Protein AF-A0A9Q8WAH2-F1 (afdb_monomer)

Structure (mmCIF, N/CA/C/O backbone):
data_AF-A0A9Q8WAH2-F1
#
_entry.id   AF-A0A9Q8WAH2-F1
#
loop_
_atom_site.group_PDB
_atom_site.id
_atom_site.type_symbol
_atom_site.label_atom_id
_atom_site.label_alt_id
_atom_site.label_comp_id
_atom_site.label_asym_id
_atom_site.label_entity_id
_atom_site.label_seq_id
_atom_site.pdbx_PDB_ins_code
_atom_site.Cartn_x
_atom_site.Cartn_y
_atom_site.Cartn_z
_atom_site.occupancy
_atom_site.B_iso_or_equiv
_atom_site.auth_seq_id
_atom_site.auth_comp_id
_atom_site.auth_asym_id
_atom_site.auth_atom_id
_atom_site.pdbx_PDB_model_num
ATOM 1 N N . THR A 1 1 ? -45.829 42.497 18.965 1.00 39.06 1 THR A N 1
ATOM 2 C CA . THR A 1 1 ? -45.152 41.216 19.276 1.00 39.06 1 THR A CA 1
ATOM 3 C C . THR A 1 1 ? -43.649 41.449 19.260 1.00 39.06 1 THR A C 1
ATOM 5 O O . THR A 1 1 ? -43.176 42.173 18.398 1.00 39.06 1 THR A O 1
ATOM 8 N N . LYS A 1 2 ? -42.959 40.999 20.314 1.00 31.80 2 LYS A N 1
ATOM 9 C CA . LYS A 1 2 ? -41.774 41.592 20.974 1.00 31.80 2 LYS A CA 1
ATOM 10 C C . LYS A 1 2 ? -40.488 41.771 20.132 1.00 31.80 2 LYS A C 1
ATOM 12 O O . LYS A 1 2 ? -39.975 40.810 19.573 1.00 31.80 2 LYS A O 1
ATOM 17 N N . ARG A 1 3 ? -39.911 42.984 20.205 1.00 27.78 3 ARG A N 1
ATOM 18 C CA . ARG A 1 3 ? -38.463 43.290 20.164 1.00 27.78 3 ARG A CA 1
ATOM 19 C C . ARG A 1 3 ? -37.970 43.454 21.613 1.00 27.78 3 ARG A C 1
ATOM 21 O O . ARG A 1 3 ? -38.612 44.183 22.362 1.00 27.78 3 ARG A O 1
ATOM 28 N N . SER A 1 4 ? -36.843 42.843 21.979 1.00 29.56 4 SER A N 1
ATOM 29 C CA . SER A 1 4 ? -36.005 43.205 23.146 1.00 29.56 4 SER A CA 1
ATOM 30 C C . SER A 1 4 ? -34.666 42.456 23.020 1.00 29.56 4 SER A C 1
ATOM 32 O O . SER A 1 4 ? -34.635 41.240 23.171 1.00 29.56 4 SER A O 1
ATOM 34 N N . ASN A 1 5 ? -33.626 43.066 22.446 1.00 29.27 5 ASN A N 1
ATOM 35 C CA . ASN A 1 5 ? -32.542 43.770 23.151 1.00 29.27 5 ASN A CA 1
ATOM 36 C C . ASN A 1 5 ? -32.002 43.003 24.372 1.00 29.27 5 ASN A C 1
ATOM 38 O O . ASN A 1 5 ? -32.560 43.093 25.462 1.00 29.27 5 ASN A O 1
ATOM 42 N N . LEU A 1 6 ? -30.893 42.283 24.161 1.00 29.61 6 LEU A N 1
ATOM 43 C CA . LEU A 1 6 ? -29.966 41.862 25.211 1.00 29.61 6 LEU A CA 1
ATOM 44 C C . LEU A 1 6 ? -29.210 43.085 25.750 1.00 29.61 6 LEU A C 1
ATOM 46 O O . LEU A 1 6 ? -28.687 43.858 24.945 1.00 29.61 6 LEU A O 1
ATOM 50 N N . PRO A 1 7 ? -29.024 43.188 27.073 1.00 34.28 7 PRO A N 1
ATOM 51 C CA . PRO A 1 7 ? -27.880 43.868 27.644 1.00 34.28 7 PRO A CA 1
ATOM 52 C C . PRO A 1 7 ? -26.925 42.877 28.319 1.00 34.28 7 PRO A C 1
ATOM 54 O O . PRO A 1 7 ? -27.295 42.042 29.143 1.00 34.28 7 PRO A O 1
ATOM 57 N N . THR A 1 8 ? -25.665 43.026 27.941 1.00 29.73 8 THR A N 1
ATOM 58 C CA . THR A 1 8 ? -24.446 42.638 28.645 1.00 29.73 8 THR A CA 1
ATOM 59 C C . THR A 1 8 ? -24.494 43.085 30.109 1.00 29.73 8 THR A C 1
ATOM 61 O O . THR A 1 8 ? -24.699 44.268 30.351 1.00 29.73 8 THR A O 1
ATOM 64 N N . CYS A 1 9 ? -24.227 42.190 31.065 1.00 28.00 9 CYS A N 1
ATOM 65 C CA . CYS A 1 9 ? -23.795 42.557 32.420 1.00 28.00 9 CYS A CA 1
ATOM 66 C C . CYS A 1 9 ? -22.911 41.448 33.010 1.00 28.00 9 CYS A C 1
ATOM 68 O O . CYS A 1 9 ? -23.378 40.375 33.383 1.00 28.00 9 CYS A O 1
ATOM 70 N N . ILE A 1 10 ? -21.615 41.739 33.074 1.00 30.55 10 ILE A N 1
ATOM 71 C CA . ILE A 1 10 ? -20.628 41.086 33.938 1.00 30.55 10 ILE A CA 1
ATOM 72 C C . ILE A 1 10 ? -20.872 41.596 35.367 1.00 30.55 10 ILE A C 1
ATOM 74 O O . ILE A 1 10 ? -21.011 42.808 35.529 1.00 30.55 10 ILE A O 1
ATOM 78 N N . PRO A 1 11 ? -20.810 40.749 36.407 1.00 31.03 11 PRO A N 1
ATOM 79 C CA . PRO A 1 11 ? -20.452 41.211 37.736 1.00 31.03 11 PRO A CA 1
ATOM 80 C C . PRO A 1 11 ? -19.072 40.672 38.120 1.00 31.03 11 PRO A C 1
ATOM 82 O O . PRO A 1 11 ? -18.850 39.473 38.285 1.00 31.03 11 PRO A O 1
ATOM 85 N N . THR A 1 12 ? -18.128 41.596 38.252 1.00 26.92 12 THR A N 1
ATOM 86 C CA . THR A 1 12 ? -16.884 41.417 38.999 1.00 26.92 12 THR A CA 1
ATOM 87 C C . THR A 1 12 ? -17.133 41.564 40.500 1.00 26.92 12 THR A C 1
ATOM 89 O O . THR A 1 12 ? -17.942 42.391 40.910 1.00 26.92 12 THR A O 1
ATOM 92 N N . SER A 1 13 ? -16.298 40.860 41.274 1.00 26.14 13 SER A N 1
ATOM 93 C CA . SER A 1 13 ? -15.959 41.061 42.695 1.00 26.14 13 SER A CA 1
ATOM 94 C C . SER A 1 13 ? -16.606 40.096 43.696 1.00 26.14 13 SER A C 1
ATOM 96 O O . SER A 1 13 ? -17.744 40.269 44.106 1.00 26.14 13 SER A O 1
ATOM 98 N N . ASN A 1 14 ? -15.832 39.126 44.192 1.00 25.14 14 ASN A N 1
ATOM 99 C CA . ASN A 1 14 ? -15.118 39.307 45.462 1.00 25.14 14 ASN A CA 1
ATOM 100 C C . ASN A 1 14 ? -14.177 38.126 45.748 1.00 25.14 14 ASN A C 1
ATOM 102 O O . ASN A 1 14 ? -14.559 36.962 45.678 1.00 25.14 14 ASN A O 1
ATOM 106 N N . LYS A 1 15 ? -12.926 38.463 46.078 1.00 29.95 15 LYS A N 1
ATOM 107 C CA . LYS A 1 15 ? -11.980 37.585 46.767 1.00 29.95 15 LYS A CA 1
ATOM 108 C C . LYS A 1 15 ? -12.370 37.548 48.244 1.00 29.95 15 LYS A C 1
ATOM 110 O O . LYS A 1 15 ? -12.174 38.546 48.927 1.00 29.95 15 LYS A O 1
ATOM 115 N N . ALA A 1 16 ? -12.869 36.418 48.715 1.00 28.61 16 ALA A N 1
ATOM 116 C CA . ALA A 1 16 ? -12.782 35.953 50.098 1.00 28.61 16 ALA A CA 1
ATOM 117 C C . ALA A 1 16 ? -13.234 34.484 50.112 1.00 28.61 16 ALA A C 1
ATOM 119 O O . ALA A 1 16 ? -14.043 34.092 49.280 1.00 28.61 16 ALA A O 1
ATOM 120 N N . ASP A 1 17 ? -12.690 33.696 51.033 1.00 27.44 17 ASP A N 1
ATOM 121 C CA . ASP A 1 17 ? -13.041 32.294 51.322 1.00 27.44 17 ASP A CA 1
ATOM 122 C C . ASP A 1 17 ? -12.320 31.208 50.509 1.00 27.44 17 ASP A C 1
ATOM 124 O O . ASP A 1 17 ? -12.833 30.138 50.190 1.00 27.44 17 ASP A O 1
ATOM 128 N N . GLU A 1 18 ? -11.022 31.428 50.306 1.00 29.70 18 GLU A N 1
ATOM 129 C CA . GLU A 1 18 ? -10.041 30.353 50.162 1.00 29.70 18 GLU A CA 1
ATOM 130 C C . GLU A 1 18 ? -9.711 29.781 51.557 1.00 29.70 18 GLU A C 1
ATOM 132 O O . GLU A 1 18 ? -8.692 30.134 52.146 1.00 29.70 18 GLU A O 1
ATOM 137 N N . LYS A 1 19 ? -10.607 28.961 52.133 1.00 30.38 19 LYS A N 1
ATOM 138 C CA . LYS A 1 19 ? -10.329 28.038 53.262 1.00 30.38 19 LYS A CA 1
ATOM 139 C C . LYS A 1 19 ? -11.572 27.208 53.619 1.00 30.38 19 LYS A C 1
ATOM 141 O O . LYS A 1 19 ? -12.441 27.693 54.329 1.00 30.38 19 LYS A O 1
ATOM 146 N N . ASN A 1 20 ? -11.592 25.954 53.153 1.00 29.31 20 ASN A N 1
ATOM 147 C CA . ASN A 1 20 ? -12.321 24.766 53.657 1.00 29.31 20 ASN A CA 1
ATOM 148 C C . ASN A 1 20 ? -13.008 23.973 52.540 1.00 29.31 20 ASN A C 1
ATOM 150 O O . ASN A 1 20 ? -14.218 24.047 52.381 1.00 29.31 20 ASN A O 1
ATOM 154 N N . ILE A 1 21 ? -12.250 23.138 51.822 1.00 29.02 21 ILE A N 1
ATOM 155 C CA . ILE A 1 21 ? -12.807 21.924 51.201 1.00 29.02 21 ILE A CA 1
ATOM 156 C C . ILE A 1 21 ? -11.776 20.797 51.347 1.00 29.02 21 ILE A C 1
ATOM 158 O O . ILE A 1 21 ? -11.131 20.362 50.396 1.00 29.02 21 ILE A O 1
ATOM 162 N N . THR A 1 22 ? -11.577 20.339 52.579 1.00 32.56 22 THR A N 1
ATOM 163 C CA . THR A 1 22 ? -11.087 18.986 52.858 1.00 32.56 22 THR A CA 1
ATOM 164 C C . THR A 1 22 ? -12.308 18.117 53.152 1.00 32.56 22 THR A C 1
ATOM 166 O O . THR A 1 22 ? -13.125 18.467 53.995 1.00 32.56 22 THR A O 1
ATOM 169 N N . ASN A 1 23 ? -12.396 16.976 52.464 1.00 36.56 23 ASN A N 1
ATOM 170 C CA . ASN A 1 23 ? -13.420 15.924 52.565 1.00 36.56 23 ASN A CA 1
ATOM 171 C C . ASN A 1 23 ? -14.744 16.153 51.819 1.00 36.56 23 ASN A C 1
ATOM 173 O O . ASN A 1 23 ? -15.775 16.446 52.412 1.00 36.56 23 ASN A O 1
ATOM 177 N N . ALA A 1 24 ? -14.747 15.818 50.528 1.00 27.09 24 ALA A N 1
ATOM 178 C CA . ALA A 1 24 ? -15.926 15.242 49.888 1.00 27.09 24 ALA A CA 1
ATOM 179 C C . ALA A 1 24 ? -15.514 13.938 49.187 1.00 27.09 24 ALA A C 1
ATOM 181 O O . ALA A 1 24 ? -14.656 13.939 48.304 1.00 27.09 24 ALA A O 1
ATOM 182 N N . LYS A 1 25 ? -16.090 12.809 49.623 1.00 28.52 25 LYS A N 1
ATOM 183 C CA . LYS A 1 25 ? -16.050 11.544 48.873 1.00 28.52 25 LYS A CA 1
ATOM 184 C C . LYS A 1 25 ? -16.715 11.787 47.509 1.00 28.52 25 LYS A C 1
ATOM 186 O O . LYS A 1 25 ? -17.739 12.472 47.491 1.00 28.52 25 LYS A O 1
ATOM 191 N N . PRO A 1 26 ? -16.195 11.256 46.391 1.00 34.44 26 PRO A N 1
ATOM 192 C CA . PRO A 1 26 ? -16.893 11.390 45.125 1.00 34.44 26 PRO A CA 1
ATOM 193 C C . PRO A 1 26 ? -18.165 10.539 45.179 1.00 34.44 26 PRO A C 1
ATOM 195 O O . PRO A 1 26 ? -18.107 9.325 45.360 1.00 34.44 26 PRO A O 1
ATOM 198 N N . VAL A 1 27 ? -19.299 11.229 45.097 1.00 30.56 27 VAL A N 1
ATOM 199 C CA . VAL A 1 27 ? -20.624 10.673 44.832 1.00 30.56 27 VAL A CA 1
ATOM 200 C C . VAL A 1 27 ? -20.633 10.164 43.393 1.00 30.56 27 VAL A C 1
ATOM 202 O O . VAL A 1 27 ? -20.180 10.857 42.482 1.00 30.56 27 VAL A O 1
ATOM 205 N N . ASP A 1 28 ? -21.129 8.945 43.215 1.00 40.94 28 ASP A N 1
ATOM 206 C CA . ASP A 1 28 ? -21.316 8.303 41.921 1.00 40.94 28 ASP A CA 1
ATOM 207 C C . ASP A 1 28 ? -22.340 9.079 41.086 1.00 40.94 28 ASP A C 1
ATOM 209 O O . ASP A 1 28 ? -23.517 9.173 41.444 1.00 40.94 28 ASP A O 1
ATOM 213 N N . THR A 1 29 ? -21.917 9.651 39.957 1.00 33.41 29 THR A N 1
ATOM 214 C CA . THR A 1 29 ? -22.835 10.134 38.917 1.00 33.41 29 THR A CA 1
ATOM 215 C C . THR A 1 29 ? -22.173 10.028 37.537 1.00 33.41 29 THR A C 1
ATOM 217 O O . THR A 1 29 ? -21.180 10.686 37.254 1.00 33.41 29 THR A O 1
ATOM 220 N N . GLU A 1 30 ? -22.758 9.154 36.716 1.00 33.72 30 GLU A N 1
ATOM 221 C CA . GLU A 1 30 ? -22.602 8.942 35.269 1.00 33.72 30 GLU A CA 1
ATOM 222 C C . GLU A 1 30 ? -21.262 8.441 34.677 1.00 33.72 30 GLU A C 1
ATOM 224 O O . GLU A 1 30 ? -20.216 9.080 34.608 1.00 33.72 30 GLU A O 1
ATOM 229 N N . THR A 1 31 ? -21.387 7.223 34.157 1.00 42.25 31 THR A N 1
ATOM 230 C CA . THR A 1 31 ? -20.504 6.389 33.347 1.00 42.25 31 THR A CA 1
ATOM 231 C C . THR A 1 31 ? -19.683 7.152 32.292 1.00 42.25 31 THR A C 1
ATOM 233 O O . THR A 1 31 ? -20.203 7.536 31.249 1.00 42.25 31 THR A O 1
ATOM 236 N N . GLY A 1 32 ? -18.360 7.244 32.486 1.00 42.41 32 GLY A N 1
ATOM 237 C CA . GLY A 1 32 ? -17.412 7.261 31.359 1.00 42.41 32 GLY A CA 1
ATOM 238 C C . GLY A 1 32 ? -16.327 8.338 31.304 1.00 42.41 32 GLY A C 1
ATOM 239 O O . GLY A 1 32 ? -15.465 8.227 30.437 1.00 42.41 32 GLY A O 1
ATOM 240 N N . GLN A 1 33 ? -16.280 9.328 32.199 1.00 35.1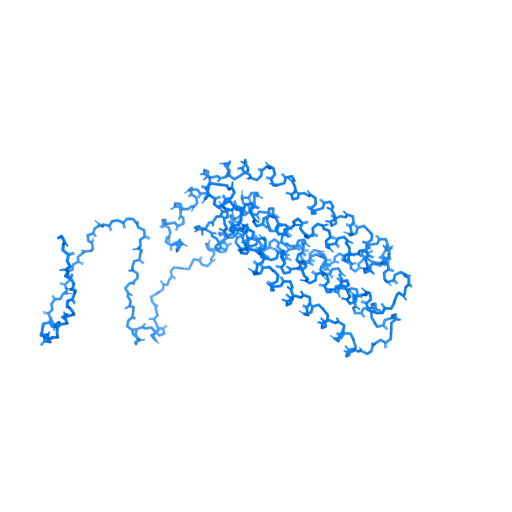9 33 GLN A N 1
ATOM 241 C CA . GLN A 1 33 ? -15.160 10.281 32.231 1.00 35.19 33 GLN A CA 1
ATOM 242 C C . GLN A 1 33 ? -14.368 10.169 33.532 1.00 35.19 33 GLN A C 1
ATOM 244 O O . GLN A 1 33 ? -14.734 10.718 34.566 1.00 35.19 33 GLN A O 1
ATOM 249 N N . MET A 1 34 ? -13.224 9.480 33.469 1.00 43.16 34 MET A N 1
ATOM 250 C CA . MET A 1 34 ? -12.173 9.620 34.477 1.00 43.16 34 MET A CA 1
ATOM 251 C C . MET A 1 34 ? -11.609 11.041 34.363 1.00 43.16 34 MET A C 1
ATOM 253 O O . MET A 1 34 ? -10.678 11.295 33.596 1.00 43.16 34 MET A O 1
ATOM 257 N N . ILE A 1 35 ? -12.194 11.986 35.099 1.00 40.69 35 ILE A N 1
ATOM 258 C CA . ILE A 1 35 ? -11.642 13.332 35.251 1.00 40.69 35 ILE A CA 1
ATOM 259 C C . ILE A 1 35 ? -10.355 13.179 36.062 1.00 40.69 35 ILE A C 1
ATOM 261 O O . ILE A 1 35 ? -10.363 13.126 37.291 1.00 40.69 35 ILE A O 1
ATOM 265 N N . TYR A 1 36 ? -9.222 13.063 35.369 1.00 57.56 36 TYR A N 1
ATOM 266 C CA . TYR A 1 36 ? -7.926 13.168 36.022 1.00 57.56 36 TYR A CA 1
ATOM 267 C C . TYR A 1 36 ? -7.827 14.576 36.626 1.00 57.56 36 TYR A C 1
ATOM 269 O O . TYR A 1 36 ? -7.925 15.551 35.873 1.00 57.56 36 TYR A O 1
ATOM 277 N N . PRO A 1 37 ? -7.632 14.727 37.950 1.00 62.41 37 PRO A N 1
ATOM 278 C CA . PRO A 1 37 ? -7.499 16.045 38.553 1.00 62.41 37 PRO A CA 1
ATOM 279 C C . PRO A 1 37 ? -6.338 16.785 37.876 1.00 62.41 37 PRO A C 1
ATOM 281 O O . PRO A 1 37 ? -5.230 16.251 37.744 1.00 62.41 37 PRO A O 1
ATOM 284 N N . ARG A 1 38 ? -6.605 17.999 37.376 1.00 57.62 38 ARG A N 1
ATOM 285 C CA . ARG A 1 38 ? -5.640 18.801 36.612 1.00 57.62 38 ARG A CA 1
ATOM 286 C C . ARG A 1 38 ? -4.448 19.129 37.512 1.00 57.62 38 ARG A C 1
ATOM 288 O O . ARG A 1 38 ? -4.532 20.021 38.346 1.00 57.62 38 ARG A O 1
ATOM 295 N N . LYS A 1 39 ? -3.333 18.413 37.331 1.00 59.62 39 LYS A N 1
ATOM 296 C CA . LYS A 1 39 ? -2.087 18.665 38.070 1.00 59.62 39 LYS A CA 1
ATOM 297 C C . LYS A 1 39 ? -1.626 20.110 37.864 1.00 59.62 39 LYS A C 1
ATOM 299 O O . LYS A 1 39 ? -1.562 20.584 36.722 1.00 59.62 39 LYS A O 1
ATOM 304 N N . THR A 1 40 ? -1.275 20.775 38.961 1.00 73.19 40 THR A N 1
ATOM 305 C CA . THR A 1 40 ? -0.695 22.125 38.976 1.00 73.19 40 THR A CA 1
ATOM 306 C C . THR A 1 40 ? 0.620 22.144 38.188 1.00 73.19 40 THR A C 1
ATOM 308 O O . THR A 1 40 ? 1.304 21.127 38.105 1.00 73.19 40 THR A O 1
ATOM 311 N N . TYR A 1 41 ? 1.000 23.282 37.597 1.00 65.12 41 TYR A N 1
ATOM 312 C CA . TYR A 1 41 ? 2.177 23.405 36.716 1.00 65.12 41 TYR A CA 1
ATOM 313 C C . TYR A 1 41 ? 3.475 22.854 37.345 1.00 65.12 41 TYR A C 1
ATOM 315 O O . TYR A 1 41 ? 4.181 22.072 36.716 1.00 65.12 41 TYR A O 1
ATOM 323 N N . ILE A 1 42 ? 3.717 23.136 38.629 1.00 66.19 42 ILE A N 1
ATOM 324 C CA . ILE A 1 42 ? 4.869 22.611 39.390 1.00 66.19 42 ILE A CA 1
ATOM 325 C C . ILE A 1 42 ? 4.761 21.092 39.617 1.00 66.19 42 ILE A C 1
ATOM 327 O O . ILE A 1 42 ? 5.748 20.366 39.576 1.00 66.19 42 ILE A O 1
ATOM 331 N N . GLN A 1 43 ? 3.541 20.580 39.766 1.00 61.34 43 GLN A N 1
ATOM 332 C CA . GLN A 1 43 ? 3.258 19.157 39.942 1.00 61.34 43 GLN A CA 1
ATOM 333 C C . GLN A 1 43 ? 3.393 18.360 38.628 1.00 61.34 43 GLN A C 1
ATOM 335 O O . GLN A 1 43 ? 3.546 17.141 38.671 1.00 61.34 43 GLN A O 1
ATOM 340 N N . LYS A 1 44 ? 3.370 19.032 37.463 1.00 62.72 44 LYS A N 1
ATOM 341 C CA . LYS A 1 44 ? 3.712 18.444 36.152 1.00 62.72 44 LYS A CA 1
ATOM 342 C C . LYS A 1 44 ? 5.222 18.361 35.910 1.00 62.72 44 LYS A C 1
ATOM 344 O O . LYS A 1 44 ? 5.651 17.463 35.197 1.00 62.72 44 LYS A O 1
ATOM 349 N N . LEU A 1 45 ? 5.999 19.277 36.494 1.00 67.31 45 LEU A N 1
ATOM 350 C CA . LEU A 1 45 ? 7.469 19.275 36.449 1.00 67.31 45 LEU A CA 1
ATOM 351 C C . LEU A 1 45 ? 8.113 18.341 37.488 1.00 67.31 45 LEU A C 1
ATOM 353 O O . LEU A 1 45 ? 9.326 18.145 37.467 1.00 67.31 45 LEU A O 1
ATOM 357 N N . SER A 1 46 ? 7.328 17.748 38.390 1.00 63.16 46 SER A N 1
ATOM 358 C CA . SER A 1 46 ? 7.836 16.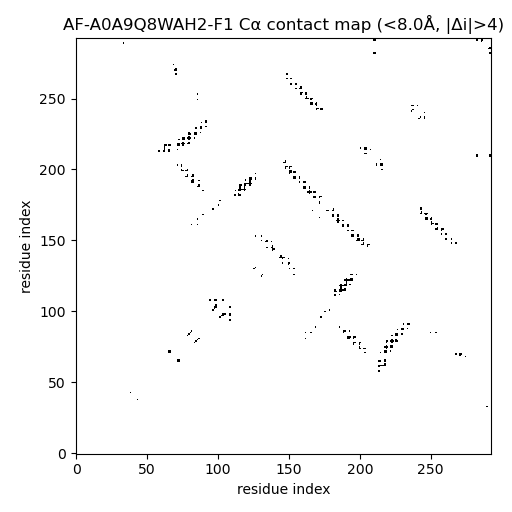762 39.345 1.00 63.16 46 SER A CA 1
ATOM 359 C C . SER A 1 46 ? 8.310 15.496 38.623 1.00 63.16 46 SER A C 1
ATOM 361 O O . SER A 1 46 ? 7.511 14.759 38.051 1.00 63.16 46 SER A O 1
ATOM 363 N N . ILE A 1 47 ? 9.611 15.210 38.722 1.00 62.12 47 ILE A N 1
ATOM 364 C CA . ILE A 1 47 ? 10.267 13.990 38.211 1.00 62.12 47 ILE A CA 1
ATOM 365 C C . ILE A 1 47 ? 9.761 12.725 38.932 1.00 62.12 47 ILE A C 1
ATOM 367 O O . ILE A 1 47 ? 9.830 11.620 38.397 1.00 62.12 47 ILE A O 1
ATOM 371 N N . LYS A 1 48 ? 9.204 12.872 40.139 1.00 57.78 48 LYS A N 1
ATOM 372 C CA . LYS A 1 48 ? 8.542 11.789 40.871 1.00 57.78 48 LYS A CA 1
ATOM 373 C C . LYS A 1 48 ? 7.042 11.850 40.588 1.00 57.78 48 LYS A C 1
ATOM 375 O O . LYS A 1 48 ? 6.304 12.544 41.287 1.00 57.78 48 LYS A O 1
ATOM 380 N N . ASP A 1 49 ? 6.610 11.154 39.538 1.00 57.50 49 ASP A N 1
ATOM 381 C CA . ASP A 1 49 ? 5.192 10.897 39.273 1.00 57.50 49 ASP A CA 1
ATOM 382 C C . ASP A 1 49 ? 4.766 9.554 39.897 1.00 57.50 49 ASP A C 1
ATOM 384 O O . ASP A 1 49 ? 5.580 8.649 40.092 1.00 57.50 49 ASP A O 1
ATOM 388 N N . LYS A 1 50 ? 3.482 9.420 40.241 1.00 59.78 50 LYS A N 1
ATOM 389 C CA . LYS A 1 50 ? 2.911 8.195 40.820 1.00 59.78 50 LYS A CA 1
ATOM 390 C C . LYS A 1 50 ? 3.157 7.032 39.850 1.00 59.78 50 LYS A C 1
ATOM 392 O O . LYS A 1 50 ? 2.834 7.158 38.668 1.00 59.78 50 LYS A O 1
ATOM 397 N N . ALA A 1 51 ? 3.709 5.918 40.339 1.00 55.78 51 ALA A N 1
ATOM 398 C CA . ALA A 1 51 ? 4.004 4.742 39.522 1.00 55.78 51 ALA A CA 1
ATOM 399 C C . ALA A 1 51 ? 2.741 4.296 38.771 1.00 55.78 51 ALA A C 1
ATOM 401 O O . ALA A 1 51 ? 1.774 3.818 39.370 1.00 55.78 51 ALA A O 1
ATOM 402 N N . ARG A 1 52 ? 2.720 4.503 37.450 1.00 58.84 52 ARG A N 1
ATOM 403 C CA . ARG A 1 52 ? 1.673 3.938 36.600 1.00 58.84 52 ARG A CA 1
ATOM 404 C C . ARG A 1 52 ? 1.907 2.427 36.580 1.00 58.84 52 ARG A C 1
ATOM 406 O O . ARG A 1 52 ? 3.054 2.023 36.403 1.00 58.84 52 ARG A O 1
ATOM 413 N N . PRO A 1 53 ? 0.876 1.586 36.764 1.00 63.66 53 PRO A N 1
ATOM 414 C CA . PRO A 1 53 ? 1.061 0.146 36.648 1.00 63.66 53 PRO A CA 1
ATOM 415 C C . PRO A 1 53 ? 1.676 -0.168 35.277 1.00 63.66 53 PRO A C 1
ATOM 417 O O . PRO A 1 53 ? 1.226 0.386 34.270 1.00 63.66 53 PRO A O 1
ATOM 420 N N . ASN A 1 54 ? 2.708 -1.020 35.244 1.00 58.88 54 ASN A N 1
ATOM 421 C CA . ASN A 1 54 ? 3.416 -1.427 34.027 1.00 58.88 54 ASN A CA 1
ATOM 422 C C . ASN A 1 54 ? 2.457 -2.150 33.073 1.00 58.88 54 ASN A C 1
ATOM 424 O O . ASN A 1 54 ? 2.331 -3.370 33.075 1.00 58.88 54 ASN A O 1
ATOM 428 N N . ARG A 1 55 ? 1.750 -1.373 32.255 1.00 65.25 55 ARG A N 1
ATOM 429 C CA . ARG A 1 55 ? 0.760 -1.846 31.281 1.00 65.25 55 ARG A CA 1
ATOM 430 C C . ARG A 1 55 ? 1.309 -1.881 29.859 1.00 65.25 55 ARG A C 1
ATOM 432 O O . ARG A 1 55 ? 0.551 -2.120 28.931 1.00 65.25 55 ARG A O 1
ATOM 439 N N . MET A 1 56 ? 2.616 -1.671 29.678 1.00 64.12 56 MET A N 1
ATOM 440 C CA . MET A 1 56 ? 3.256 -1.690 28.357 1.00 64.12 56 MET A CA 1
ATOM 441 C C . MET A 1 56 ? 3.062 -3.037 27.656 1.00 64.12 56 MET A C 1
ATOM 443 O O . MET A 1 56 ? 2.714 -3.056 26.481 1.00 64.12 56 MET A O 1
ATOM 447 N N . LEU A 1 57 ? 3.190 -4.153 28.385 1.00 66.62 57 LEU A N 1
ATOM 448 C CA . LEU A 1 57 ? 2.895 -5.479 27.836 1.00 66.62 57 LEU A CA 1
ATOM 449 C C . LEU A 1 57 ? 1.414 -5.642 27.506 1.00 66.62 57 LEU A C 1
ATOM 451 O O . LEU A 1 57 ? 1.088 -6.178 26.459 1.00 66.62 57 LEU A O 1
ATOM 455 N N . ASP A 1 58 ? 0.517 -5.143 28.354 1.00 66.38 58 ASP A N 1
ATOM 456 C CA . ASP A 1 58 ? -0.927 -5.235 28.127 1.00 66.38 58 ASP A CA 1
ATOM 457 C C . ASP A 1 58 ? -1.352 -4.436 26.877 1.00 66.38 58 ASP A C 1
ATOM 459 O O . ASP A 1 58 ? -2.204 -4.901 26.127 1.00 66.38 58 ASP A O 1
ATOM 463 N N . ILE A 1 59 ? -0.714 -3.288 26.612 1.00 70.38 59 ILE A N 1
ATOM 464 C CA . ILE A 1 59 ? -0.895 -2.473 25.396 1.00 70.38 59 ILE A CA 1
ATOM 465 C C . ILE A 1 59 ? -0.280 -3.170 24.171 1.00 70.38 59 ILE A C 1
ATOM 467 O O . ILE A 1 59 ? -0.912 -3.249 23.121 1.00 70.38 59 ILE A O 1
ATOM 471 N N . ALA A 1 60 ? 0.922 -3.741 24.300 1.00 69.50 60 ALA A N 1
ATOM 472 C CA . ALA A 1 60 ? 1.561 -4.491 23.216 1.00 69.50 60 ALA A CA 1
ATOM 473 C C . ALA A 1 60 ? 0.745 -5.740 22.823 1.00 69.50 60 ALA A C 1
ATOM 475 O O . ALA A 1 60 ? 0.502 -5.997 21.643 1.00 69.50 60 ALA A O 1
ATOM 476 N N . LEU A 1 61 ? 0.247 -6.482 23.816 1.00 70.31 61 LEU A N 1
ATOM 477 C CA . LEU A 1 61 ? -0.651 -7.623 23.632 1.00 70.31 61 LEU A CA 1
ATOM 478 C C . LEU A 1 61 ? -2.029 -7.195 23.113 1.00 70.31 61 LEU A C 1
ATOM 480 O O . LEU A 1 61 ? -2.678 -7.980 22.424 1.00 70.31 61 LEU A O 1
ATOM 484 N N . SER A 1 62 ? -2.485 -5.969 23.385 1.00 67.38 62 SER A N 1
ATOM 485 C CA . SER A 1 62 ? -3.715 -5.442 22.785 1.00 67.38 62 SER A CA 1
ATOM 486 C C . SER A 1 62 ? -3.609 -5.258 21.269 1.00 67.38 62 SER A C 1
ATOM 488 O O . SER A 1 62 ? -4.568 -5.587 20.571 1.00 67.38 62 SER A O 1
ATOM 490 N N . GLY A 1 63 ? -2.445 -4.868 20.739 1.00 68.31 63 GLY A N 1
ATOM 491 C CA . GLY A 1 63 ? -2.194 -4.889 19.291 1.00 68.31 63 GLY A CA 1
ATOM 492 C C . GLY A 1 63 ? -2.288 -6.305 18.705 1.00 68.31 63 GLY A C 1
ATOM 493 O O . GLY A 1 63 ? -2.905 -6.527 17.670 1.00 68.31 63 GLY A O 1
ATOM 494 N N . LEU A 1 64 ? -1.791 -7.326 19.410 1.00 75.31 64 LEU A N 1
ATOM 495 C CA . LEU A 1 64 ? -1.956 -8.718 18.962 1.00 75.31 64 LEU A CA 1
ATOM 496 C C . LEU A 1 64 ? -3.421 -9.182 18.990 1.00 75.31 64 LEU A C 1
ATOM 498 O O . LEU A 1 64 ? -3.839 -9.982 18.154 1.00 75.31 64 LEU A O 1
ATOM 502 N N . ARG A 1 65 ? -4.243 -8.647 19.899 1.00 67.94 65 ARG A N 1
ATOM 503 C CA . ARG A 1 65 ? -5.684 -8.951 19.929 1.00 67.94 65 ARG A CA 1
ATOM 504 C C . ARG A 1 65 ? -6.416 -8.417 18.698 1.00 67.94 65 ARG A C 1
ATOM 506 O O . ARG A 1 65 ? -7.434 -9.006 18.326 1.00 67.94 65 ARG A O 1
ATOM 513 N N . GLY A 1 66 ? -5.906 -7.375 18.037 1.00 67.94 66 GLY A N 1
ATOM 514 C CA . GLY A 1 66 ? -6.482 -6.843 16.800 1.00 67.94 66 GLY A CA 1
ATOM 515 C C . GLY A 1 66 ? -6.484 -7.837 15.634 1.00 67.94 66 GLY A C 1
ATOM 516 O O . GLY A 1 66 ? -7.389 -7.781 14.802 1.00 67.94 66 GLY A O 1
ATOM 517 N N . PHE A 1 67 ? -5.583 -8.830 15.631 1.00 74.25 67 PHE A N 1
ATOM 518 C CA . PHE A 1 67 ? -5.592 -9.930 14.652 1.00 74.25 67 PHE A CA 1
ATOM 519 C C . PHE A 1 67 ? -6.864 -10.788 14.704 1.00 74.25 67 PHE A C 1
ATOM 521 O O . PHE A 1 67 ? -7.195 -11.468 13.737 1.00 74.25 67 PHE A O 1
ATOM 528 N N . THR A 1 68 ? -7.614 -10.735 15.807 1.00 71.94 68 THR A N 1
ATOM 529 C CA . THR A 1 68 ? -8.889 -11.458 15.948 1.00 71.94 68 THR A CA 1
ATOM 530 C C . THR A 1 68 ? -9.983 -10.888 15.037 1.00 71.94 68 THR A C 1
ATOM 532 O O . THR A 1 68 ? -10.994 -11.554 14.808 1.00 71.94 68 THR A O 1
ATOM 535 N N . TYR A 1 69 ? -9.813 -9.660 14.530 1.00 74.38 69 TYR A N 1
ATOM 536 C CA . TYR A 1 69 ? -10.785 -9.003 13.663 1.00 74.38 69 TYR A CA 1
ATOM 537 C C . TYR A 1 69 ? -10.375 -9.136 12.189 1.00 74.38 69 TYR A C 1
ATOM 539 O O . TYR A 1 69 ? -9.488 -8.410 11.736 1.00 74.38 69 TYR A O 1
ATOM 547 N N . PRO A 1 70 ? -11.047 -9.990 11.395 1.00 74.25 70 PRO A N 1
ATOM 548 C CA . PRO A 1 70 ? -10.679 -10.219 9.994 1.00 74.25 70 PRO A CA 1
ATOM 549 C C . PRO A 1 70 ? -10.753 -8.947 9.135 1.00 74.25 70 PRO A C 1
ATOM 551 O O . PRO A 1 70 ? -9.944 -8.766 8.233 1.00 74.25 70 PRO A O 1
ATOM 554 N N . SER A 1 71 ? -11.660 -8.020 9.458 1.00 71.88 71 SER A N 1
ATOM 555 C CA . SER A 1 71 ? -11.748 -6.706 8.802 1.00 71.88 71 SER A CA 1
ATOM 556 C C . SER A 1 71 ? -10.493 -5.843 9.028 1.00 71.88 71 SER A C 1
ATOM 558 O O . SER A 1 71 ? -10.034 -5.173 8.105 1.00 71.88 71 SER A O 1
ATOM 560 N N . VAL A 1 72 ? -9.885 -5.907 10.217 1.00 75.31 72 VAL A N 1
ATOM 561 C CA . VAL A 1 72 ? -8.660 -5.155 10.551 1.00 75.31 72 VAL A CA 1
ATOM 562 C C . VAL A 1 72 ? -7.442 -5.815 9.926 1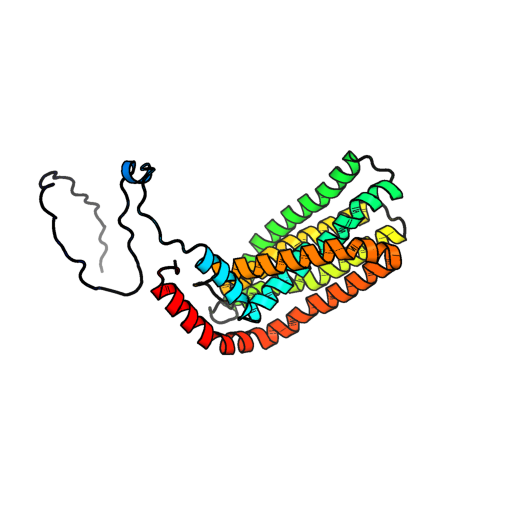.00 75.31 72 VAL A C 1
ATOM 564 O O . VAL A 1 72 ? -6.587 -5.124 9.380 1.00 75.31 72 VAL A O 1
ATOM 567 N N . VAL A 1 73 ? -7.392 -7.149 9.935 1.00 80.38 73 VAL A N 1
ATOM 568 C CA . VAL A 1 73 ? -6.345 -7.902 9.236 1.00 80.38 73 VAL A CA 1
ATOM 569 C C . VAL A 1 73 ? -6.376 -7.587 7.744 1.00 80.38 73 VAL A C 1
ATOM 571 O O . VAL A 1 73 ? -5.336 -7.259 7.183 1.00 80.38 73 VAL A O 1
ATOM 574 N N . TYR A 1 74 ? -7.555 -7.585 7.116 1.00 80.75 74 TYR A N 1
ATOM 575 C CA . TYR A 1 74 ? -7.701 -7.197 5.713 1.00 80.75 74 TYR A CA 1
ATOM 576 C C . TYR A 1 74 ? -7.249 -5.752 5.460 1.00 80.75 74 TYR A C 1
ATOM 578 O O . TYR A 1 74 ? -6.505 -5.501 4.516 1.00 80.75 74 TYR A O 1
ATOM 586 N N . ALA A 1 75 ? -7.620 -4.807 6.329 1.00 78.62 75 ALA A N 1
ATOM 587 C CA . ALA A 1 75 ? -7.171 -3.419 6.222 1.00 78.62 75 ALA A CA 1
ATOM 588 C C . ALA A 1 75 ? -5.643 -3.282 6.360 1.00 78.62 75 ALA A C 1
ATOM 590 O O . ALA A 1 75 ? -5.022 -2.537 5.606 1.00 78.62 75 ALA A O 1
ATOM 591 N N . GLY A 1 76 ? -5.020 -4.027 7.279 1.00 82.06 76 GLY A N 1
ATOM 592 C CA . GLY A 1 76 ? -3.565 -4.087 7.436 1.00 82.06 76 GLY A CA 1
ATOM 593 C C . GLY A 1 76 ? -2.862 -4.741 6.243 1.00 82.06 76 GLY A C 1
ATOM 594 O O . GLY A 1 76 ? -1.815 -4.264 5.804 1.00 82.06 76 GLY A O 1
ATOM 595 N N . LEU A 1 77 ? -3.463 -5.793 5.681 1.00 84.38 77 LEU A N 1
ATOM 596 C CA . LEU A 1 77 ? -3.010 -6.480 4.471 1.00 84.38 77 LEU A CA 1
ATOM 597 C C . LEU A 1 77 ? -3.045 -5.546 3.252 1.00 84.38 77 LEU A C 1
ATOM 599 O O . LEU A 1 77 ? -2.049 -5.383 2.548 1.00 84.38 77 LEU A O 1
ATOM 603 N N . MET A 1 78 ? -4.165 -4.856 3.057 1.00 81.81 78 MET A N 1
ATOM 604 C CA . MET A 1 78 ? -4.327 -3.805 2.055 1.00 81.81 78 MET A CA 1
ATOM 605 C C . MET A 1 78 ? -3.319 -2.672 2.223 1.00 81.81 78 MET A C 1
ATOM 607 O O . MET A 1 78 ? -2.710 -2.242 1.239 1.00 81.81 78 MET A O 1
ATOM 611 N N . TYR A 1 79 ? -3.133 -2.218 3.464 1.00 82.25 79 TYR A N 1
ATOM 612 C CA . TYR A 1 79 ? -2.194 -1.162 3.797 1.00 82.25 79 TYR A CA 1
ATOM 613 C C . TYR A 1 79 ? -0.770 -1.556 3.427 1.00 82.25 79 TYR A C 1
ATOM 615 O O . TYR A 1 79 ? -0.108 -0.829 2.696 1.00 82.25 79 TYR A O 1
ATOM 623 N N . GLY A 1 80 ? -0.297 -2.713 3.893 1.00 83.12 80 GLY A N 1
ATOM 624 C CA . GLY A 1 80 ? 1.067 -3.163 3.627 1.00 83.12 80 GLY A CA 1
ATOM 625 C C . GLY A 1 80 ? 1.333 -3.433 2.151 1.00 83.12 80 GLY A C 1
ATOM 626 O O . GLY A 1 80 ? 2.344 -2.958 1.635 1.00 83.12 80 GLY A O 1
ATOM 627 N N . ALA A 1 81 ? 0.415 -4.112 1.459 1.00 82.38 81 ALA A N 1
ATOM 628 C CA . ALA A 1 81 ? 0.569 -4.420 0.041 1.00 82.38 81 ALA A CA 1
ATOM 629 C C . ALA A 1 81 ? 0.661 -3.148 -0.819 1.00 82.38 81 ALA A C 1
ATOM 631 O O . ALA A 1 81 ? 1.633 -2.952 -1.546 1.00 82.38 81 ALA A O 1
ATOM 632 N N . ASN A 1 82 ? -0.306 -2.234 -0.693 1.00 82.44 82 ASN A N 1
ATOM 633 C CA . ASN A 1 82 ? -0.348 -1.051 -1.555 1.00 82.44 82 ASN A CA 1
ATOM 634 C C . ASN A 1 82 ? 0.652 0.048 -1.168 1.00 82.44 82 ASN A C 1
ATOM 636 O O . ASN A 1 82 ? 1.081 0.795 -2.044 1.00 82.44 82 ASN A O 1
ATOM 640 N N . ASN A 1 83 ? 1.023 0.155 0.111 1.00 83.12 83 ASN A N 1
ATOM 641 C CA . ASN A 1 83 ? 1.950 1.183 0.594 1.00 83.12 83 ASN A CA 1
ATOM 642 C C . ASN A 1 83 ? 3.421 0.742 0.517 1.00 83.12 83 ASN A C 1
ATOM 644 O O . ASN A 1 83 ? 4.282 1.540 0.167 1.00 83.12 83 ASN A O 1
ATOM 648 N N . LEU A 1 84 ? 3.738 -0.506 0.883 1.00 83.75 84 LEU A N 1
ATOM 649 C CA . LEU A 1 84 ? 5.131 -0.944 1.045 1.00 83.75 84 LEU A CA 1
ATOM 650 C C . LEU A 1 84 ? 5.571 -2.016 0.060 1.00 83.75 84 LEU A C 1
ATOM 652 O O . LEU A 1 84 ? 6.719 -1.968 -0.362 1.00 83.75 84 LEU A O 1
ATOM 656 N N . VAL A 1 85 ? 4.713 -2.961 -0.327 1.00 84.12 85 VAL A N 1
ATOM 657 C CA . VAL A 1 85 ? 5.148 -4.059 -1.208 1.00 84.12 85 VAL A CA 1
ATOM 658 C C . VAL A 1 85 ? 5.506 -3.531 -2.597 1.00 84.12 85 VAL A C 1
ATOM 660 O O . VAL A 1 85 ? 6.638 -3.705 -3.040 1.00 84.12 85 VAL A O 1
ATOM 663 N N . TRP A 1 86 ? 4.596 -2.804 -3.251 1.00 83.75 86 TRP A N 1
ATOM 664 C CA . TRP A 1 86 ? 4.844 -2.277 -4.602 1.00 83.75 86 TRP A CA 1
ATOM 665 C C . TRP A 1 86 ? 5.936 -1.204 -4.628 1.00 83.75 86 TRP A C 1
ATOM 667 O O . TRP A 1 86 ? 6.789 -1.198 -5.514 1.00 83.75 86 TRP A O 1
ATOM 677 N N . SER A 1 87 ? 5.946 -0.309 -3.636 1.00 84.81 87 SER A N 1
ATOM 678 C CA . SER A 1 87 ? 6.990 0.717 -3.518 1.00 84.81 87 SER A CA 1
ATOM 679 C C . SER A 1 87 ? 8.345 0.113 -3.152 1.00 84.81 87 SER A C 1
ATOM 681 O O . SER A 1 87 ? 9.367 0.578 -3.643 1.00 84.81 87 SER A O 1
ATOM 683 N N . GLY A 1 88 ? 8.366 -0.950 -2.346 1.00 84.81 88 GLY A N 1
ATOM 684 C CA . GLY A 1 88 ? 9.573 -1.704 -2.013 1.00 84.81 88 GLY A CA 1
ATOM 685 C C . GLY A 1 88 ? 10.188 -2.378 -3.236 1.00 84.81 88 GLY A C 1
ATOM 686 O O . GLY A 1 88 ? 11.390 -2.254 -3.444 1.00 84.81 88 GLY A O 1
ATOM 687 N N . VAL A 1 89 ? 9.358 -2.994 -4.089 1.00 83.81 89 VAL A N 1
ATOM 688 C CA . VAL A 1 89 ? 9.782 -3.568 -5.380 1.00 83.81 89 VAL A CA 1
ATOM 689 C C . VAL A 1 89 ? 10.487 -2.513 -6.237 1.00 83.81 89 VAL A C 1
ATOM 691 O O . VAL A 1 89 ? 11.617 -2.729 -6.656 1.00 83.81 89 VAL A O 1
ATOM 694 N N . GLN A 1 90 ? 9.864 -1.347 -6.452 1.00 83.31 90 GLN A N 1
ATOM 695 C CA . GLN A 1 90 ? 10.478 -0.264 -7.234 1.00 83.31 90 GLN A CA 1
ATOM 696 C C . GLN A 1 90 ? 11.734 0.328 -6.586 1.00 83.31 90 GLN A C 1
ATOM 698 O O . GLN A 1 90 ? 12.674 0.674 -7.295 1.00 83.31 90 GLN A O 1
ATOM 703 N N . ASN A 1 91 ? 11.775 0.466 -5.261 1.00 85.50 91 ASN A N 1
ATOM 704 C CA . ASN A 1 91 ? 12.938 1.036 -4.576 1.00 85.50 91 ASN A CA 1
ATOM 705 C C . ASN A 1 91 ? 14.149 0.096 -4.614 1.00 85.50 91 ASN A C 1
ATOM 707 O O . ASN A 1 91 ? 15.275 0.570 -4.755 1.00 85.50 91 ASN A O 1
ATOM 711 N N . ALA A 1 92 ? 13.926 -1.219 -4.536 1.00 83.44 92 ALA A N 1
ATOM 712 C CA . ALA A 1 92 ? 14.991 -2.216 -4.631 1.00 83.44 92 ALA A CA 1
ATOM 713 C C . ALA A 1 92 ? 15.682 -2.202 -6.005 1.00 83.44 92 ALA A C 1
ATOM 715 O O . ALA A 1 92 ? 16.876 -2.471 -6.108 1.00 83.44 92 ALA A O 1
ATOM 716 N N . THR A 1 93 ? 14.946 -1.856 -7.060 1.00 80.62 93 THR A N 1
ATOM 717 C CA . THR A 1 93 ? 15.445 -1.862 -8.440 1.00 80.62 93 THR A CA 1
ATOM 718 C C . THR A 1 93 ? 15.902 -0.501 -8.925 1.00 80.62 93 THR A C 1
ATOM 720 O O . THR A 1 93 ? 16.794 -0.434 -9.764 1.00 80.62 93 THR A O 1
ATOM 723 N N . ALA A 1 94 ? 15.316 0.590 -8.422 1.00 78.69 94 ALA A N 1
ATOM 724 C CA . ALA A 1 94 ? 15.567 1.937 -8.923 1.00 78.69 94 ALA A CA 1
ATOM 725 C C . ALA A 1 94 ? 17.053 2.301 -8.889 1.00 78.69 94 ALA A C 1
ATOM 727 O O . ALA A 1 94 ? 17.566 2.814 -9.879 1.00 78.69 94 ALA A O 1
ATOM 728 N N . GLY A 1 95 ? 17.762 1.985 -7.801 1.00 76.25 95 GLY A N 1
ATOM 729 C CA . GLY A 1 95 ? 19.201 2.253 -7.696 1.00 76.25 95 GLY A CA 1
ATOM 730 C C . GLY A 1 95 ? 20.008 1.587 -8.816 1.00 76.25 95 GLY A C 1
ATOM 731 O O . GLY A 1 95 ? 20.734 2.263 -9.546 1.00 76.25 95 GLY A O 1
ATOM 732 N N . THR A 1 96 ? 19.835 0.278 -9.001 1.00 77.75 96 THR A N 1
ATOM 733 C CA . THR A 1 96 ? 20.530 -0.508 -10.032 1.00 77.75 96 THR A CA 1
ATOM 734 C C . THR A 1 96 ? 20.111 -0.092 -11.441 1.00 77.75 96 THR A C 1
ATOM 736 O O . THR A 1 96 ? 20.953 0.116 -12.304 1.00 77.75 96 THR A O 1
ATOM 739 N N . VAL A 1 97 ? 18.817 0.121 -11.680 1.00 78.75 97 VAL A N 1
ATOM 740 C CA . VAL A 1 97 ? 18.299 0.523 -12.996 1.00 78.75 97 VAL A CA 1
ATOM 741 C C . VAL A 1 97 ? 18.840 1.895 -13.406 1.00 78.75 97 VAL A C 1
ATOM 743 O O . VAL A 1 97 ? 19.318 2.047 -14.529 1.00 78.75 97 VAL A O 1
ATOM 746 N N . TYR A 1 98 ? 18.815 2.894 -12.518 1.00 76.62 98 TYR A N 1
ATOM 747 C CA . TYR A 1 98 ? 19.288 4.239 -12.862 1.00 76.62 98 TYR A CA 1
ATOM 748 C C . TYR A 1 98 ? 20.809 4.310 -13.065 1.00 76.62 98 TYR A C 1
ATOM 750 O O . TYR A 1 98 ? 21.273 5.062 -13.924 1.00 76.62 98 TYR A O 1
ATOM 758 N N . THR A 1 99 ? 21.579 3.515 -12.319 1.00 72.25 99 THR A N 1
ATOM 759 C CA . THR A 1 99 ? 23.046 3.482 -12.432 1.00 72.25 99 THR A CA 1
ATOM 760 C C . THR A 1 99 ? 23.519 2.661 -13.633 1.00 72.25 99 THR A C 1
ATOM 762 O O . THR A 1 99 ? 24.371 3.131 -14.381 1.00 72.25 99 THR A O 1
ATOM 765 N N . THR A 1 100 ? 22.942 1.479 -13.872 1.00 67.81 100 THR A N 1
ATOM 766 C CA . THR A 1 100 ? 23.349 0.589 -14.973 1.00 67.81 100 THR A CA 1
ATOM 767 C C . THR A 1 100 ? 22.819 1.041 -16.337 1.00 67.81 100 THR A C 1
ATOM 769 O O . THR A 1 100 ? 23.545 0.928 -17.319 1.00 67.81 100 THR A O 1
ATOM 772 N N . MET A 1 101 ? 21.588 1.571 -16.426 1.00 65.31 101 MET A N 1
ATOM 773 C CA . MET A 1 101 ? 20.961 1.889 -17.724 1.00 65.31 101 MET A CA 1
ATOM 774 C C . MET A 1 101 ? 21.188 3.325 -18.205 1.00 65.31 101 MET A C 1
ATOM 776 O O . MET A 1 101 ? 21.279 3.549 -19.408 1.00 65.31 101 MET A O 1
ATOM 780 N N . TYR A 1 102 ? 21.259 4.302 -17.295 1.00 65.31 102 TYR A N 1
ATOM 781 C CA . TYR A 1 102 ? 21.388 5.723 -17.661 1.00 65.31 102 TYR A CA 1
ATOM 782 C C . TYR A 1 102 ? 22.728 6.336 -17.249 1.00 65.31 102 TYR A C 1
ATOM 784 O O . TYR A 1 102 ? 22.957 7.512 -17.519 1.00 65.31 102 TYR A O 1
ATOM 792 N N . GLY A 1 103 ? 23.602 5.573 -16.579 1.00 69.44 103 GLY A N 1
ATOM 793 C CA . GLY A 1 103 ? 24.895 6.070 -16.103 1.00 69.44 103 GLY A CA 1
ATOM 794 C C . GLY A 1 103 ? 24.774 7.252 -15.138 1.00 69.44 103 GLY A C 1
ATOM 795 O O . GLY A 1 103 ? 25.697 8.059 -15.032 1.00 69.44 103 GLY A O 1
ATOM 796 N N . PHE A 1 104 ? 23.628 7.408 -14.461 1.00 73.62 104 PHE A N 1
ATOM 797 C CA . PHE A 1 104 ? 23.426 8.537 -13.563 1.00 73.62 104 PHE A CA 1
ATOM 798 C C . PHE A 1 104 ? 24.363 8.442 -12.358 1.00 73.62 104 PHE A C 1
ATOM 800 O O . PHE A 1 104 ? 24.452 7.414 -11.689 1.00 73.62 104 PHE A O 1
ATOM 807 N N . SER A 1 105 ? 25.003 9.567 -12.033 1.00 76.62 105 SER A N 1
ATOM 808 C CA . SER A 1 105 ? 25.645 9.764 -10.732 1.00 76.62 105 SER A CA 1
ATOM 809 C C . SER A 1 105 ? 24.607 9.644 -9.608 1.00 76.62 105 SER A C 1
ATOM 811 O O . SER A 1 105 ? 23.416 9.886 -9.821 1.00 76.62 105 SER A O 1
ATOM 813 N N . THR A 1 106 ? 25.045 9.338 -8.386 1.00 77.88 106 THR A N 1
ATOM 814 C CA . THR A 1 106 ? 24.194 9.242 -7.186 1.00 77.88 106 THR A CA 1
ATOM 815 C C . THR A 1 106 ? 23.267 10.454 -7.018 1.00 77.88 106 THR A C 1
ATOM 817 O O . THR A 1 106 ? 22.115 10.307 -6.610 1.00 77.88 106 THR A O 1
ATOM 820 N N . ALA A 1 107 ? 23.728 11.650 -7.404 1.00 80.25 107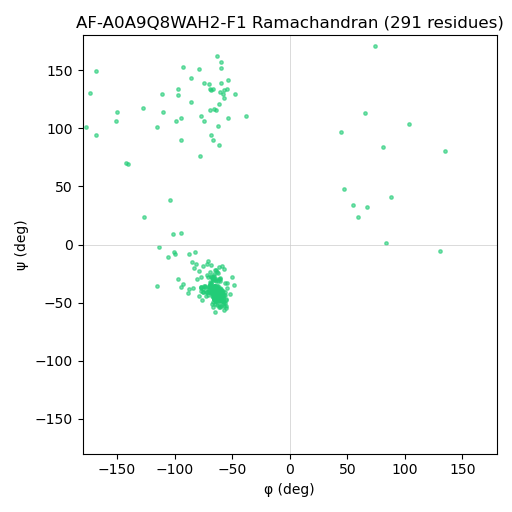 ALA A N 1
ATOM 821 C CA . ALA A 1 107 ? 22.917 12.869 -7.395 1.00 80.25 107 ALA A CA 1
ATOM 822 C C . ALA A 1 107 ? 21.751 12.834 -8.407 1.00 80.25 107 ALA A C 1
ATOM 824 O O . ALA A 1 107 ? 20.656 13.300 -8.099 1.00 80.25 107 ALA A O 1
ATOM 825 N N . GLY A 1 108 ? 21.950 12.244 -9.590 1.00 78.62 108 GLY A N 1
ATOM 826 C CA . GLY A 1 108 ? 20.899 12.054 -10.596 1.00 78.62 108 GLY A CA 1
ATOM 827 C C . GLY A 1 108 ? 19.844 11.040 -10.152 1.00 78.62 108 GLY A C 1
ATOM 828 O O . GLY A 1 108 ? 18.650 11.261 -10.347 1.00 78.62 108 GLY A O 1
ATOM 829 N N . VAL A 1 109 ? 20.263 9.981 -9.452 1.00 82.12 109 VAL A N 1
ATOM 830 C CA . VAL A 1 109 ? 19.335 9.024 -8.828 1.00 82.12 109 VAL A CA 1
ATOM 831 C C . VAL A 1 109 ? 18.476 9.723 -7.770 1.00 82.12 109 VAL A C 1
ATOM 833 O O . VAL A 1 109 ? 17.256 9.568 -7.763 1.00 82.12 109 VAL A O 1
ATOM 836 N N . ALA A 1 110 ? 19.087 10.547 -6.912 1.00 82.50 110 ALA A N 1
ATOM 837 C CA . ALA A 1 110 ? 18.358 11.340 -5.922 1.00 82.50 110 ALA A CA 1
ATOM 838 C C . ALA A 1 110 ? 17.375 12.333 -6.573 1.00 82.50 110 ALA A C 1
ATOM 840 O O . ALA A 1 110 ? 16.254 12.493 -6.089 1.00 82.50 110 ALA A O 1
ATOM 841 N N . ALA A 1 111 ? 17.750 12.946 -7.700 1.00 83.75 111 ALA A N 1
ATOM 842 C CA . ALA A 1 111 ? 16.859 13.818 -8.462 1.00 83.75 111 ALA A CA 1
ATOM 843 C C . ALA A 1 111 ? 15.639 13.063 -9.026 1.00 83.75 111 ALA A C 1
ATOM 845 O O . ALA A 1 111 ? 1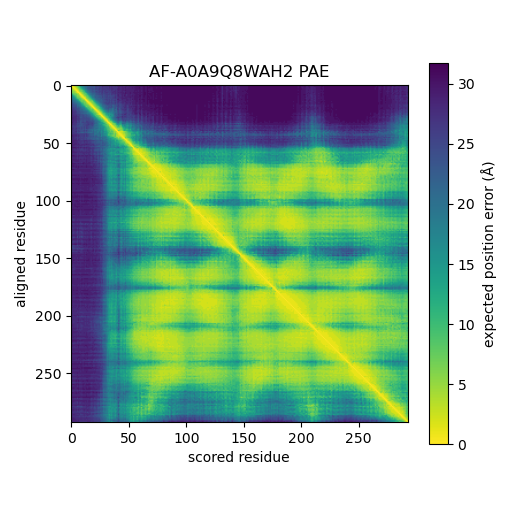4.528 13.589 -8.980 1.00 83.75 111 ALA A O 1
ATOM 846 N N . ALA A 1 112 ? 15.794 11.812 -9.473 1.00 83.25 112 ALA A N 1
ATOM 847 C CA . ALA A 1 112 ? 14.663 10.987 -9.914 1.00 83.25 112 ALA A CA 1
ATOM 848 C C . ALA A 1 112 ? 13.657 10.712 -8.774 1.00 83.25 112 ALA A C 1
ATOM 850 O O . ALA A 1 112 ? 12.442 10.755 -8.988 1.00 83.25 112 ALA A O 1
ATOM 851 N N . TYR A 1 113 ? 14.137 10.536 -7.535 1.00 84.62 113 TYR A N 1
ATOM 852 C CA . TYR A 1 113 ? 13.273 10.394 -6.354 1.00 84.62 113 TYR A CA 1
ATOM 853 C C . TYR A 1 113 ? 12.459 11.654 -6.027 1.00 84.62 113 TYR A C 1
ATOM 855 O O . TYR A 1 113 ? 11.394 11.541 -5.410 1.00 84.62 113 TYR A O 1
ATOM 863 N N . ALA A 1 114 ? 12.881 12.840 -6.481 1.00 86.75 114 ALA A N 1
ATOM 864 C CA . ALA A 1 114 ? 12.086 14.059 -6.329 1.00 86.75 114 ALA A CA 1
ATOM 865 C C . ALA A 1 114 ? 10.718 13.941 -7.029 1.00 86.75 114 ALA A C 1
ATOM 867 O O . ALA A 1 114 ? 9.728 14.482 -6.535 1.00 86.75 114 ALA A O 1
ATOM 868 N N . GLY A 1 115 ? 10.621 13.159 -8.112 1.00 85.00 115 GLY A N 1
ATOM 869 C CA . GLY A 1 115 ? 9.341 12.845 -8.752 1.00 85.00 115 GLY A CA 1
ATOM 870 C C . GLY A 1 115 ? 8.381 12.090 -7.827 1.00 85.00 115 GLY A C 1
ATOM 871 O O . GLY A 1 115 ? 7.199 12.422 -7.756 1.00 85.00 115 GLY A O 1
ATOM 872 N N . GLY A 1 116 ? 8.884 11.138 -7.036 1.00 87.69 116 GLY A N 1
ATOM 873 C CA . GLY A 1 116 ? 8.088 10.458 -6.007 1.00 87.69 116 GLY A CA 1
ATOM 874 C C . GLY A 1 116 ? 7.631 11.403 -4.888 1.00 87.69 116 GLY A C 1
ATOM 875 O O . GLY A 1 116 ? 6.499 11.305 -4.404 1.00 87.69 116 GLY A O 1
ATOM 876 N N . LEU A 1 117 ? 8.469 12.375 -4.516 1.00 89.38 117 LEU A N 1
ATOM 877 C CA . LEU A 1 117 ? 8.114 13.391 -3.523 1.00 89.38 117 LEU A CA 1
ATOM 878 C C . LEU A 1 117 ? 6.956 14.271 -4.017 1.00 89.38 117 LEU A C 1
ATOM 880 O O . LEU A 1 117 ? 5.951 14.421 -3.317 1.00 89.38 117 LEU A O 1
ATOM 884 N N . LEU A 1 118 ? 7.048 14.771 -5.253 1.00 91.88 118 LEU A N 1
ATOM 885 C CA . LEU A 1 118 ? 5.975 15.534 -5.897 1.00 91.88 118 LEU A CA 1
ATOM 886 C C . LEU A 1 118 ? 4.688 14.707 -6.023 1.00 91.88 118 LEU A C 1
ATOM 888 O O . LEU A 1 118 ? 3.603 15.213 -5.736 1.00 91.88 118 LEU A O 1
ATOM 892 N N . GLY A 1 119 ? 4.801 13.424 -6.378 1.00 89.25 119 GLY A N 1
ATOM 893 C CA . GLY A 1 119 ? 3.661 12.506 -6.440 1.00 89.25 119 GLY A CA 1
ATOM 894 C C . GLY A 1 119 ? 2.964 12.345 -5.092 1.00 89.25 119 GLY A C 1
ATOM 895 O O . GLY A 1 119 ? 1.738 12.397 -5.018 1.00 89.25 119 GLY A O 1
ATOM 896 N N . THR A 1 120 ? 3.729 12.255 -4.003 1.00 89.44 120 THR A N 1
ATOM 897 C CA . THR A 1 120 ? 3.169 12.174 -2.644 1.00 89.44 120 THR A CA 1
ATOM 898 C C . THR A 1 120 ? 2.474 13.476 -2.243 1.00 89.44 120 THR A C 1
ATOM 900 O O . THR A 1 120 ? 1.398 13.433 -1.649 1.00 89.44 120 THR A O 1
ATOM 903 N N . MET A 1 121 ? 3.035 14.641 -2.594 1.00 91.56 121 MET A N 1
ATOM 904 C CA . MET A 1 121 ? 2.406 15.943 -2.322 1.00 91.56 121 MET A CA 1
ATOM 905 C C . MET A 1 121 ? 1.070 16.090 -3.060 1.00 91.56 121 MET A C 1
ATOM 907 O O . MET A 1 121 ? 0.060 16.461 -2.454 1.00 91.56 121 MET A O 1
ATOM 911 N N . VAL A 1 122 ? 1.043 15.749 -4.352 1.00 90.81 122 VAL A N 1
ATOM 912 C CA . VAL A 1 122 ? -0.179 15.776 -5.171 1.00 90.81 122 VAL A CA 1
ATOM 913 C C . VAL A 1 122 ? -1.194 14.754 -4.662 1.00 90.81 122 VAL A C 1
ATOM 915 O O . VAL A 1 122 ? -2.367 15.088 -4.488 1.00 90.81 122 VAL A O 1
ATOM 918 N N . GLY A 1 123 ? -0.750 13.532 -4.360 1.00 86.50 123 GLY A N 1
ATOM 919 C CA . GLY A 1 123 ? -1.587 12.472 -3.805 1.00 86.50 123 GLY A CA 1
ATOM 920 C C . GLY A 1 123 ? -2.187 12.847 -2.453 1.00 86.50 123 GLY A C 1
ATOM 921 O O . GLY A 1 123 ? -3.378 12.638 -2.235 1.00 86.50 123 GLY A O 1
ATOM 922 N N . GLY A 1 124 ? -1.407 13.477 -1.574 1.00 86.25 124 GLY A N 1
ATOM 923 C CA . GLY A 1 124 ? -1.869 13.985 -0.283 1.00 86.25 124 GLY A CA 1
ATOM 924 C C . GLY A 1 124 ? -2.907 15.100 -0.429 1.00 86.25 124 GLY A C 1
ATOM 925 O O . GLY A 1 124 ? -3.961 15.044 0.209 1.00 86.25 124 GLY A O 1
ATOM 926 N N . TYR A 1 125 ? -2.665 16.072 -1.316 1.00 88.06 125 TYR A N 1
ATOM 927 C CA . TYR A 1 125 ? -3.635 17.134 -1.611 1.00 88.06 125 TYR A CA 1
ATOM 928 C C . TYR A 1 125 ? -4.944 16.567 -2.177 1.00 88.06 125 TYR A C 1
ATOM 930 O O . TYR A 1 125 ? -6.037 16.917 -1.712 1.00 88.06 125 TYR A O 1
ATOM 938 N N . TYR A 1 126 ? -4.839 15.655 -3.149 1.00 84.06 126 TYR A N 1
ATOM 939 C CA . TYR A 1 126 ? -5.990 14.984 -3.745 1.00 84.06 126 TYR A CA 1
ATOM 940 C C . TYR A 1 126 ? -6.754 14.186 -2.690 1.00 84.06 126 TYR A C 1
ATOM 942 O O . TYR A 1 126 ? -7.963 14.353 -2.555 1.00 84.06 126 TYR A O 1
ATOM 950 N N . CYS A 1 127 ? -6.058 13.400 -1.871 1.00 80.06 127 CYS A N 1
ATOM 951 C CA . CYS A 1 127 ? -6.661 12.626 -0.798 1.00 80.06 127 CYS A CA 1
ATOM 952 C C . CYS A 1 127 ? -7.400 13.506 0.220 1.00 80.06 127 CYS A C 1
ATOM 954 O O . CYS A 1 127 ? -8.516 13.176 0.618 1.00 80.06 127 CYS A O 1
ATOM 956 N N . GLY A 1 128 ? -6.82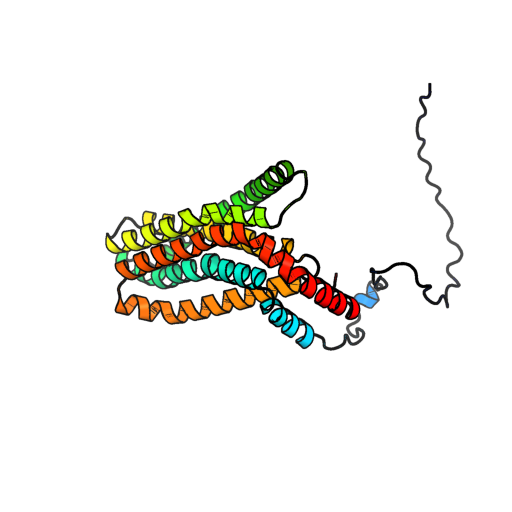5 14.641 0.625 1.00 77.56 128 GLY A N 1
ATOM 957 C CA . GLY A 1 128 ? -7.471 15.550 1.573 1.00 77.56 128 GLY A CA 1
ATOM 958 C C . GLY A 1 128 ? -8.763 16.158 1.016 1.00 77.56 128 GLY A C 1
ATOM 959 O O . GLY A 1 128 ? -9.808 16.142 1.675 1.00 77.56 128 GLY A O 1
ATOM 960 N N . LYS A 1 129 ? -8.719 16.663 -0.223 1.00 78.75 129 LYS A N 1
ATOM 961 C CA . LYS A 1 129 ? -9.864 17.339 -0.853 1.00 78.75 129 LYS A CA 1
ATOM 962 C C . LYS A 1 129 ? -10.935 16.352 -1.320 1.00 78.75 129 LYS A C 1
ATOM 964 O O . LYS A 1 129 ? -12.120 16.543 -1.038 1.00 78.75 129 LYS A O 1
ATOM 969 N N . VAL A 1 130 ? -10.522 15.298 -2.020 1.00 72.88 130 VAL A N 1
ATOM 970 C CA . VAL A 1 130 ? -11.416 14.283 -2.587 1.00 72.88 130 VAL A CA 1
ATOM 971 C C . VAL A 1 130 ? -11.930 13.344 -1.511 1.00 72.88 130 VAL A C 1
ATOM 973 O O . VAL A 1 130 ? -13.121 13.056 -1.521 1.00 72.88 130 VAL A O 1
ATOM 976 N N . GLY A 1 131 ? -11.110 12.963 -0.528 1.00 68.06 131 GLY A N 1
ATOM 977 C CA . GLY A 1 131 ? -11.562 12.168 0.614 1.00 68.06 131 GLY A CA 1
ATOM 978 C C . GLY A 1 131 ? -12.704 12.850 1.362 1.00 68.06 131 GLY A C 1
ATOM 979 O O . GLY A 1 131 ? -13.773 12.267 1.526 1.00 68.06 131 GLY A O 1
ATOM 980 N N . ARG A 1 132 ? -12.553 14.136 1.709 1.00 69.50 132 ARG A N 1
ATOM 981 C CA . ARG A 1 132 ? -13.625 14.903 2.366 1.00 69.50 132 ARG A CA 1
ATOM 982 C C . ARG A 1 132 ? -14.875 15.032 1.489 1.00 69.50 132 ARG A C 1
ATOM 984 O O . ARG A 1 132 ? -15.990 14.893 1.990 1.00 69.50 132 ARG A O 1
ATOM 991 N N . LEU A 1 133 ? -14.711 15.295 0.191 1.00 68.81 133 LEU A N 1
ATOM 992 C CA . LEU A 1 133 ? -15.838 15.448 -0.733 1.00 68.81 133 LEU A CA 1
ATOM 993 C C . LEU A 1 133 ? -16.596 14.130 -0.951 1.00 68.81 133 LEU A C 1
ATOM 995 O O . LEU A 1 133 ? -17.826 14.144 -1.003 1.00 68.81 133 LEU A O 1
ATOM 999 N N . LEU A 1 134 ? -15.881 13.008 -1.055 1.00 67.56 134 LEU A N 1
ATOM 1000 C CA . LEU A 1 134 ? -16.457 11.671 -1.185 1.00 67.56 134 LEU A CA 1
ATOM 1001 C C . LEU A 1 134 ? -17.219 11.279 0.078 1.00 67.56 134 LEU A C 1
ATOM 1003 O O . LEU A 1 134 ? -18.378 10.887 -0.035 1.00 67.56 134 LEU A O 1
ATOM 1007 N N . THR A 1 135 ? -16.642 11.479 1.266 1.00 65.25 135 THR A N 1
ATOM 1008 C CA . THR A 1 135 ? -17.332 11.194 2.534 1.00 65.25 135 THR A CA 1
ATOM 1009 C C . THR A 1 135 ? -18.622 12.000 2.662 1.00 65.25 135 THR A C 1
ATOM 1011 O O . THR A 1 135 ? -19.662 11.438 2.987 1.00 65.25 135 THR A O 1
ATOM 1014 N N . ILE A 1 136 ? -18.605 13.298 2.333 1.00 68.62 136 ILE A N 1
ATOM 1015 C CA . ILE A 1 136 ? -19.809 14.147 2.394 1.00 68.62 136 ILE A CA 1
ATOM 1016 C C . ILE A 1 136 ? -20.850 13.721 1.347 1.00 68.62 136 ILE A C 1
ATOM 1018 O O . ILE A 1 136 ? -22.046 13.688 1.645 1.00 68.62 136 ILE A O 1
ATOM 1022 N N . ARG A 1 137 ? -20.424 13.398 0.119 1.00 64.88 137 ARG A N 1
ATOM 1023 C CA . ARG A 1 137 ? -21.336 12.968 -0.954 1.00 64.88 137 ARG A CA 1
ATOM 1024 C C . ARG A 1 137 ? -21.990 11.629 -0.648 1.00 64.88 137 ARG A C 1
ATOM 1026 O O . ARG A 1 137 ? -23.198 11.506 -0.835 1.00 64.88 137 ARG A O 1
ATOM 1033 N N . LEU A 1 138 ? -21.222 10.646 -0.187 1.00 61.53 138 LEU A N 1
ATOM 1034 C CA . LEU A 1 138 ? -21.766 9.328 0.119 1.00 61.53 138 LEU A CA 1
ATOM 1035 C C . LEU A 1 138 ? -22.600 9.351 1.411 1.00 61.53 138 LEU A C 1
ATOM 1037 O O . LEU A 1 138 ? -23.683 8.773 1.408 1.00 61.53 138 LEU A O 1
ATOM 1041 N N . ALA A 1 139 ? -22.210 10.121 2.435 1.00 59.88 139 ALA A N 1
ATOM 1042 C CA . ALA A 1 139 ? -23.041 10.321 3.629 1.00 59.88 139 ALA A CA 1
ATOM 1043 C C . ALA A 1 139 ? -24.394 10.973 3.290 1.00 59.88 139 ALA A C 1
ATOM 1045 O O . ALA A 1 139 ? -25.427 10.595 3.840 1.00 59.88 139 ALA A O 1
ATOM 1046 N N . ARG A 1 140 ? -24.422 11.915 2.335 1.00 64.12 140 ARG A N 1
ATOM 1047 C CA . ARG A 1 140 ? -25.674 12.526 1.853 1.00 64.12 140 ARG A CA 1
ATOM 1048 C C . ARG A 1 140 ? -26.536 11.545 1.053 1.00 64.12 140 ARG A C 1
ATOM 1050 O O . ARG A 1 140 ? -27.756 11.649 1.097 1.00 64.12 140 ARG A O 1
ATOM 1057 N N . ARG A 1 141 ? -25.920 10.599 0.335 1.00 60.94 141 ARG A N 1
ATOM 1058 C CA . ARG A 1 141 ? -26.635 9.577 -0.448 1.00 60.94 141 ARG A CA 1
ATOM 1059 C C . ARG A 1 141 ? -27.166 8.427 0.413 1.00 60.94 141 ARG A C 1
ATOM 1061 O O . ARG A 1 141 ? -28.115 7.775 0.001 1.00 60.94 141 ARG A O 1
ATOM 1068 N N . ASN A 1 142 ? -26.587 8.199 1.593 1.00 60.09 142 ASN A N 1
ATOM 1069 C CA . ASN A 1 142 ? -26.947 7.103 2.496 1.00 60.09 142 ASN A CA 1
ATOM 1070 C C . ASN A 1 142 ? -27.780 7.567 3.709 1.00 60.09 142 ASN A C 1
ATOM 1072 O O . ASN A 1 142 ? -27.577 7.105 4.830 1.00 60.09 142 ASN A O 1
ATOM 1076 N N . ASN A 1 143 ? -28.694 8.525 3.504 1.00 53.53 143 ASN A N 1
ATOM 1077 C CA . ASN A 1 143 ? -29.589 9.057 4.545 1.00 53.53 143 ASN A CA 1
ATOM 1078 C C . ASN A 1 143 ? -28.872 9.584 5.809 1.00 53.53 143 ASN A C 1
ATOM 1080 O O . ASN A 1 143 ? -29.389 9.476 6.917 1.00 53.53 143 ASN A O 1
ATOM 1084 N N . GLY A 1 144 ? -27.677 10.167 5.659 1.00 52.91 144 GLY A N 1
ATOM 1085 C CA . GLY A 1 144 ? -26.930 10.778 6.764 1.00 52.91 144 GLY A CA 1
ATOM 1086 C C . GLY A 1 144 ? -26.085 9.809 7.595 1.00 52.91 144 GLY A C 1
ATOM 1087 O O . GLY A 1 144 ? -25.420 10.251 8.531 1.00 52.91 144 GLY A O 1
ATOM 1088 N N . ILE A 1 145 ? -26.052 8.516 7.253 1.00 53.97 145 ILE A N 1
ATOM 1089 C CA . ILE A 1 145 ? -25.234 7.516 7.950 1.00 53.97 145 ILE A CA 1
ATOM 1090 C C . ILE A 1 145 ? -23.897 7.371 7.215 1.00 53.97 145 ILE A C 1
ATOM 1092 O O . ILE A 1 145 ? -23.829 6.847 6.104 1.00 53.97 145 ILE A O 1
ATOM 1096 N N . SER A 1 146 ? -22.821 7.857 7.838 1.00 52.00 146 SER A N 1
ATOM 1097 C CA . SER A 1 146 ? -21.457 7.697 7.325 1.00 52.00 146 SER A CA 1
ATOM 1098 C C . SER A 1 146 ? -20.983 6.261 7.549 1.00 52.00 146 SER A C 1
ATOM 1100 O O . SER A 1 146 ? -20.647 5.887 8.673 1.00 52.00 146 SER A O 1
ATOM 1102 N N . GLU A 1 147 ? -20.916 5.462 6.488 1.00 57.16 147 GLU A N 1
ATOM 1103 C CA . GLU A 1 147 ? -20.366 4.106 6.554 1.00 57.16 147 GLU A CA 1
ATOM 1104 C C . GLU A 1 147 ? -18.842 4.118 6.368 1.00 57.16 147 GLU A C 1
ATOM 1106 O O . GLU A 1 147 ? -18.292 4.870 5.559 1.00 57.16 147 GLU A O 1
ATOM 1111 N N . SER A 1 148 ? -18.137 3.244 7.098 1.00 55.12 148 SER A N 1
ATOM 1112 C CA . SER A 1 148 ? -16.679 3.062 6.989 1.00 55.12 148 SER A CA 1
ATOM 1113 C C . SER A 1 148 ? -16.238 2.666 5.567 1.00 55.12 148 SER A C 1
ATOM 1115 O O . SER A 1 148 ? -15.078 2.847 5.204 1.00 55.12 148 SER A O 1
ATOM 1117 N N . GLU A 1 149 ? -17.164 2.179 4.737 1.00 60.62 149 GLU A N 1
ATOM 1118 C CA . GLU A 1 149 ? -16.948 1.758 3.347 1.00 60.62 149 GLU A CA 1
ATOM 1119 C C . GLU A 1 149 ? -16.681 2.926 2.382 1.00 60.62 149 GLU A C 1
ATOM 1121 O O . GLU A 1 149 ? -16.152 2.721 1.290 1.00 60.62 149 GLU A O 1
ATOM 1126 N N . HIS A 1 150 ? -16.952 4.175 2.779 1.00 59.53 150 HIS A N 1
ATOM 1127 C CA . HIS A 1 150 ? -16.624 5.347 1.955 1.00 59.53 150 HIS A CA 1
ATOM 1128 C C . HIS A 1 150 ? -15.109 5.541 1.781 1.00 59.53 150 HIS A C 1
ATOM 1130 O O . HIS A 1 150 ? -14.671 6.010 0.731 1.00 59.53 150 HIS A O 1
ATOM 1136 N N . SER A 1 151 ? -14.298 5.113 2.756 1.00 62.47 151 SER A N 1
ATOM 1137 C CA . SER A 1 151 ? -12.833 5.082 2.618 1.00 62.47 151 SER A CA 1
ATOM 1138 C C . SER A 1 151 ? -12.361 4.018 1.628 1.00 62.47 151 SER A C 1
ATOM 1140 O O . SER A 1 151 ? -11.289 4.156 1.045 1.00 62.47 151 SER A O 1
ATOM 1142 N N . LEU A 1 152 ? -13.162 2.974 1.398 1.00 64.44 152 LEU A N 1
ATOM 1143 C CA . LEU A 1 152 ? -12.821 1.887 0.484 1.00 64.44 152 LEU A CA 1
ATOM 1144 C C . LEU A 1 152 ? -12.860 2.349 -0.985 1.00 64.44 152 LEU A C 1
ATOM 1146 O O . LEU A 1 152 ? -12.074 1.887 -1.808 1.00 64.44 152 LEU A O 1
ATOM 1150 N N . TRP A 1 153 ? -13.685 3.357 -1.290 1.00 66.25 153 TRP A N 1
ATOM 1151 C CA . TRP A 1 153 ? -13.721 4.022 -2.597 1.00 66.25 153 TRP A CA 1
ATOM 1152 C C . TRP A 1 153 ? -12.419 4.751 -2.959 1.00 66.25 153 TRP A C 1
ATOM 1154 O O . TRP A 1 153 ? -12.134 4.916 -4.140 1.00 66.25 153 TRP A O 1
ATOM 1164 N N . LEU A 1 154 ? -11.582 5.153 -1.994 1.00 67.75 154 LEU A N 1
ATOM 1165 C CA . LEU A 1 154 ? -10.261 5.712 -2.328 1.00 67.75 154 LEU A CA 1
ATOM 1166 C C . LEU A 1 154 ? -9.351 4.652 -2.963 1.00 67.75 154 LEU A C 1
ATOM 1168 O O . LEU A 1 154 ? -8.508 4.991 -3.791 1.00 67.75 154 LEU A O 1
ATOM 1172 N N . PHE A 1 155 ? -9.560 3.374 -2.643 1.00 68.62 155 PHE A N 1
ATOM 1173 C CA . PHE A 1 155 ? -8.801 2.291 -3.254 1.00 68.62 155 PHE A CA 1
ATOM 1174 C C . PHE A 1 155 ? -9.310 1.863 -4.629 1.00 68.62 155 PHE A C 1
ATOM 1176 O O . PHE A 1 155 ? -8.567 1.225 -5.374 1.00 68.62 155 PHE A O 1
ATOM 1183 N N . SER A 1 156 ? -10.539 2.214 -5.018 1.00 71.62 156 SER A N 1
ATOM 1184 C CA . SER A 1 156 ? -10.990 1.906 -6.380 1.00 71.62 156 SER A CA 1
ATOM 1185 C C . SER A 1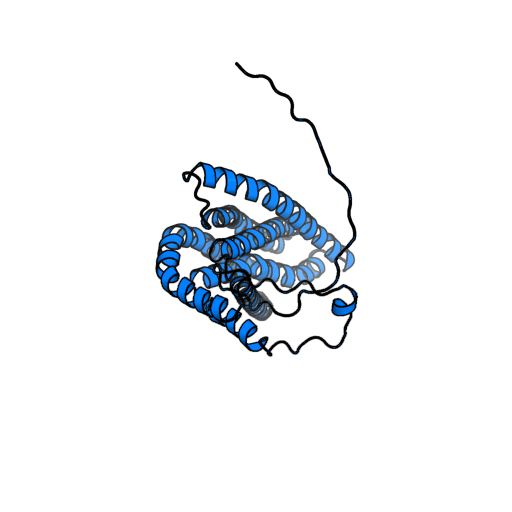 156 ? -10.157 2.666 -7.417 1.00 71.62 156 SER A C 1
ATOM 1187 O O . SER A 1 156 ? -9.918 2.155 -8.506 1.00 71.62 156 SER A O 1
ATOM 1189 N N . ALA A 1 157 ? -9.647 3.855 -7.068 1.00 75.25 157 ALA A N 1
ATOM 1190 C CA . ALA A 1 157 ? -8.664 4.566 -7.884 1.00 75.25 157 ALA A CA 1
ATOM 1191 C C . ALA A 1 157 ? -7.317 3.817 -7.923 1.00 75.25 157 ALA A C 1
ATOM 1193 O O . ALA A 1 157 ? -6.747 3.615 -8.996 1.00 75.25 157 ALA A O 1
ATOM 1194 N N . SER A 1 158 ? -6.840 3.334 -6.770 1.00 75.94 158 SER A N 1
ATOM 1195 C CA . SER A 1 158 ? -5.610 2.536 -6.648 1.00 75.94 158 SER A CA 1
ATOM 1196 C C . SER A 1 158 ? -5.589 1.296 -7.543 1.00 75.94 158 SER A C 1
ATOM 1198 O O . SER A 1 158 ? -4.536 0.948 -8.077 1.00 75.94 158 SER A O 1
ATOM 1200 N N . MET A 1 159 ? -6.747 0.672 -7.777 1.00 78.38 159 MET A N 1
ATOM 1201 C CA . MET A 1 159 ? -6.877 -0.509 -8.637 1.00 78.38 159 MET A CA 1
ATOM 1202 C C . MET A 1 159 ? -6.350 -0.297 -10.061 1.00 78.38 159 MET A C 1
ATOM 1204 O O . MET A 1 159 ? -5.818 -1.237 -10.643 1.00 78.38 159 MET A O 1
ATOM 1208 N N . PHE A 1 160 ? -6.459 0.914 -10.611 1.00 83.06 160 PHE A N 1
ATOM 1209 C CA . PHE A 1 160 ? -5.934 1.232 -11.942 1.00 83.06 160 PHE A CA 1
ATOM 1210 C C . PHE A 1 160 ? -4.527 1.830 -11.879 1.00 83.06 160 PHE A C 1
ATOM 1212 O O . PHE A 1 160 ? -3.687 1.526 -12.724 1.00 83.06 160 PHE A O 1
ATOM 1219 N N . LEU A 1 161 ? -4.246 2.646 -10.858 1.00 85.69 161 LEU A N 1
ATOM 1220 C CA . LEU A 1 161 ? -2.954 3.324 -10.713 1.00 85.69 161 LEU A CA 1
ATOM 1221 C C . LEU A 1 161 ? -1.798 2.343 -10.459 1.00 85.69 161 LEU A C 1
ATOM 1223 O O . LEU A 1 161 ? -0.706 2.540 -10.992 1.00 85.69 161 LEU A O 1
ATOM 1227 N N . VAL A 1 162 ? -2.027 1.290 -9.667 1.00 85.31 162 VAL A N 1
ATOM 1228 C CA . VAL A 1 162 ? -1.004 0.285 -9.326 1.00 85.31 162 VAL A CA 1
ATOM 1229 C C . VAL A 1 162 ? -0.532 -0.510 -10.548 1.00 85.31 162 VAL A C 1
ATOM 1231 O O . VAL A 1 162 ? 0.666 -0.461 -10.834 1.00 85.31 162 VAL A O 1
ATOM 1234 N N . PRO A 1 163 ? -1.402 -1.216 -11.299 1.00 85.19 163 PRO A N 1
ATOM 1235 C CA . PRO A 1 163 ? -0.960 -1.964 -12.472 1.00 85.19 163 PRO A CA 1
ATOM 1236 C C . PRO A 1 163 ? -0.392 -1.037 -13.548 1.00 85.19 163 PRO A C 1
ATOM 1238 O O . PRO A 1 163 ? 0.602 -1.395 -14.171 1.00 85.19 163 PRO A O 1
ATOM 1241 N N . PHE A 1 164 ? -0.941 0.173 -13.716 1.00 88.69 164 PHE A N 1
ATOM 1242 C CA . PHE A 1 164 ? -0.384 1.162 -14.640 1.00 88.69 164 PHE A CA 1
ATOM 1243 C C . PHE A 1 164 ? 1.059 1.536 -14.277 1.00 88.69 164 PHE A C 1
ATOM 1245 O O . PHE A 1 164 ? 1.939 1.488 -15.133 1.00 88.69 164 PHE A O 1
ATOM 1252 N N . SER A 1 165 ? 1.329 1.847 -13.005 1.00 86.94 165 SER A N 1
ATOM 1253 C CA . SER A 1 165 ? 2.681 2.172 -12.540 1.00 86.94 165 SER A CA 1
ATOM 1254 C C . SER A 1 165 ? 3.648 0.989 -12.678 1.00 86.94 165 SER A C 1
ATOM 1256 O O . SER A 1 165 ? 4.769 1.164 -13.156 1.00 86.94 165 SER A O 1
ATOM 1258 N N . MET A 1 166 ? 3.220 -0.223 -12.310 1.00 85.56 166 MET A N 1
ATOM 1259 C CA . MET A 1 166 ? 4.068 -1.420 -12.387 1.00 85.56 166 MET A CA 1
ATOM 1260 C C . MET A 1 166 ? 4.399 -1.807 -13.831 1.00 85.56 166 MET A C 1
ATOM 1262 O O . MET A 1 166 ? 5.555 -2.105 -14.130 1.00 85.56 166 MET A O 1
ATOM 1266 N N . LEU A 1 167 ? 3.416 -1.754 -14.736 1.00 87.00 167 LEU A N 1
ATOM 1267 C CA . LEU A 1 167 ? 3.635 -2.018 -16.159 1.00 87.00 167 LEU A CA 1
ATOM 1268 C C . LEU A 1 167 ? 4.513 -0.944 -16.794 1.00 87.00 167 LEU A C 1
ATOM 1270 O O . LEU A 1 167 ? 5.435 -1.282 -17.532 1.00 87.00 167 LEU A O 1
ATOM 1274 N N . LEU A 1 168 ? 4.278 0.334 -16.482 1.00 87.75 168 LEU A N 1
ATOM 1275 C CA . LEU A 1 168 ? 5.094 1.430 -17.002 1.00 87.75 168 LEU A CA 1
ATOM 1276 C C . LEU A 1 168 ? 6.556 1.300 -16.557 1.00 87.75 168 LEU A C 1
ATOM 1278 O O . LEU A 1 168 ? 7.456 1.502 -17.369 1.00 87.75 168 LEU A O 1
ATOM 1282 N N . TYR A 1 169 ? 6.800 0.913 -15.301 1.00 84.75 169 TYR A N 1
ATOM 1283 C CA . TYR A 1 169 ? 8.155 0.668 -14.809 1.00 84.75 169 TYR A CA 1
ATOM 1284 C C . TYR A 1 169 ? 8.784 -0.560 -15.485 1.00 84.75 169 TYR A C 1
ATOM 1286 O O . TYR A 1 169 ? 9.867 -0.456 -16.054 1.00 84.75 169 TYR A O 1
ATOM 1294 N N . GLY A 1 170 ? 8.099 -1.709 -15.501 1.00 81.25 170 GLY A N 1
ATOM 1295 C CA . GLY A 1 170 ? 8.629 -2.948 -16.088 1.00 81.25 170 GLY A CA 1
ATOM 1296 C C . GLY A 1 170 ? 8.920 -2.853 -17.588 1.00 81.25 170 GLY A C 1
ATOM 1297 O O . GLY A 1 170 ? 9.991 -3.258 -18.051 1.00 81.25 170 GLY A O 1
ATOM 1298 N N . LEU A 1 171 ? 7.995 -2.272 -18.357 1.00 80.88 171 LEU A N 1
ATOM 1299 C CA . LEU A 1 171 ? 8.177 -2.029 -19.792 1.00 80.88 171 LEU A CA 1
ATOM 1300 C C . LEU A 1 171 ? 9.213 -0.925 -20.035 1.00 80.88 171 LEU A C 1
ATOM 1302 O O . LEU A 1 171 ? 10.019 -1.044 -20.955 1.00 80.88 171 LEU A O 1
ATOM 1306 N N . GLY A 1 172 ? 9.245 0.103 -19.180 1.00 80.56 172 GLY A N 1
ATOM 1307 C CA . GLY A 1 172 ? 10.242 1.173 -19.222 1.00 80.56 172 GLY A CA 1
ATOM 1308 C C . GLY A 1 172 ? 11.673 0.664 -19.100 1.00 80.56 172 GLY A C 1
ATOM 1309 O O . GLY A 1 172 ? 12.532 1.076 -19.880 1.00 80.56 172 GLY A O 1
ATOM 1310 N N . VAL A 1 173 ? 11.905 -0.281 -18.184 1.00 79.25 173 VAL A N 1
ATOM 1311 C CA . VAL A 1 173 ? 13.207 -0.942 -18.012 1.00 79.25 173 VAL A CA 1
ATOM 1312 C C . VAL A 1 173 ? 13.545 -1.843 -19.201 1.00 79.25 173 VAL A C 1
ATOM 1314 O O . VAL A 1 173 ? 14.686 -1.852 -19.650 1.00 79.25 173 VAL A O 1
ATOM 1317 N N . THR A 1 174 ? 12.567 -2.580 -19.733 1.00 76.00 174 THR A N 1
ATOM 1318 C CA . THR A 1 174 ? 12.795 -3.568 -20.806 1.00 76.00 174 THR A CA 1
ATOM 1319 C C . THR A 1 174 ? 13.100 -2.917 -22.158 1.00 76.00 174 THR A C 1
ATOM 1321 O O . THR A 1 174 ? 13.960 -3.396 -22.889 1.00 76.00 174 THR A O 1
ATOM 1324 N N . TYR A 1 175 ? 12.401 -1.834 -22.502 1.00 78.31 175 TYR A N 1
ATOM 1325 C CA . TYR A 1 175 ? 12.553 -1.148 -23.791 1.00 78.31 175 TYR A CA 1
ATOM 1326 C C . TYR A 1 175 ? 13.532 0.034 -23.744 1.00 78.31 175 TYR A C 1
ATOM 1328 O O . TYR A 1 175 ? 13.582 0.808 -24.696 1.00 78.31 175 TYR A O 1
ATOM 1336 N N . HIS A 1 176 ? 14.282 0.198 -22.647 1.00 75.94 176 HIS A N 1
ATOM 1337 C CA . HIS A 1 176 ? 15.197 1.327 -22.429 1.00 75.94 176 HIS A CA 1
ATOM 1338 C C . HIS A 1 176 ? 14.551 2.690 -22.747 1.00 75.94 176 HIS A C 1
ATOM 1340 O O . HIS A 1 176 ? 15.113 3.523 -23.461 1.00 75.94 176 HIS A O 1
ATOM 1346 N N . ILE A 1 177 ? 13.336 2.915 -22.236 1.00 76.12 177 ILE A N 1
ATOM 1347 C CA . ILE A 1 177 ? 12.576 4.152 -22.484 1.00 76.12 177 ILE A CA 1
ATOM 1348 C C . ILE A 1 177 ? 13.333 5.356 -21.895 1.00 76.12 177 ILE A C 1
ATOM 1350 O O . ILE A 1 177 ? 14.208 5.207 -21.051 1.00 76.12 177 ILE A O 1
ATOM 1354 N N . HIS A 1 178 ? 13.019 6.584 -22.304 1.00 78.81 178 HIS A N 1
ATOM 1355 C CA . HIS A 1 178 ? 13.558 7.774 -21.645 1.00 78.81 178 HIS A CA 1
ATOM 1356 C C . HIS A 1 178 ? 13.283 7.754 -20.125 1.00 78.81 178 HIS A C 1
ATOM 1358 O O . HIS A 1 178 ? 12.191 7.373 -19.697 1.00 78.81 178 HIS A O 1
ATOM 1364 N N . TRP A 1 179 ? 14.246 8.206 -19.311 1.00 79.19 179 TRP A N 1
ATOM 1365 C CA . TRP A 1 179 ? 14.196 8.198 -17.834 1.00 79.19 179 TRP A CA 1
ATOM 1366 C C . TRP A 1 179 ? 12.903 8.801 -17.252 1.00 79.19 179 TRP A C 1
ATOM 1368 O O . TRP A 1 179 ? 12.437 8.386 -16.192 1.00 79.19 179 TRP A O 1
ATOM 1378 N N . MET A 1 180 ? 12.277 9.731 -17.980 1.00 81.69 180 MET A N 1
ATOM 1379 C CA . MET A 1 180 ? 10.987 10.339 -17.645 1.00 81.69 180 MET A CA 1
ATOM 1380 C C . MET A 1 180 ? 9.880 9.297 -17.410 1.00 81.69 180 MET A C 1
ATOM 1382 O O . MET A 1 180 ? 9.066 9.467 -16.508 1.00 81.69 180 MET A O 1
ATOM 1386 N N . GLY A 1 181 ? 9.853 8.198 -18.175 1.00 83.88 181 GLY A N 1
ATOM 1387 C CA . GLY A 1 181 ? 8.852 7.138 -18.007 1.00 83.88 181 GLY A CA 1
ATOM 1388 C C . GLY A 1 181 ? 8.955 6.444 -16.645 1.00 83.88 181 GLY A C 1
ATOM 1389 O O . GLY A 1 181 ? 7.940 6.190 -15.993 1.00 83.88 181 GLY A O 1
ATOM 1390 N N . LEU A 1 182 ? 10.182 6.225 -16.162 1.00 84.56 182 LEU A N 1
ATOM 1391 C CA . LEU A 1 182 ? 10.435 5.657 -14.836 1.00 84.56 182 LEU A CA 1
ATOM 1392 C C . LEU A 1 182 ? 10.018 6.637 -13.733 1.00 84.56 182 LEU A C 1
ATOM 1394 O O . LEU A 1 182 ? 9.332 6.238 -12.790 1.00 84.56 182 LEU A O 1
ATOM 1398 N N . VAL A 1 183 ? 10.317 7.927 -13.898 1.00 86.94 183 VAL A N 1
ATOM 1399 C CA . VAL A 1 183 ? 9.904 8.977 -12.952 1.00 86.94 183 VAL A CA 1
ATOM 1400 C C . VAL A 1 183 ? 8.378 9.114 -12.887 1.00 86.94 183 VAL A C 1
ATOM 1402 O O . VAL A 1 183 ? 7.822 9.209 -11.794 1.00 86.94 183 VAL A O 1
ATOM 1405 N N . ILE A 1 184 ? 7.673 9.045 -14.022 1.00 89.69 184 ILE A N 1
ATOM 1406 C CA . ILE A 1 184 ? 6.198 9.056 -14.064 1.00 89.69 184 ILE A CA 1
ATOM 1407 C C . ILE A 1 184 ? 5.621 7.835 -13.340 1.00 89.69 184 ILE A C 1
ATOM 1409 O O . ILE A 1 184 ? 4.623 7.947 -12.618 1.00 89.69 184 ILE A O 1
ATOM 1413 N N . SER A 1 185 ? 6.249 6.667 -13.487 1.00 89.00 185 SER A N 1
ATOM 1414 C CA . SER 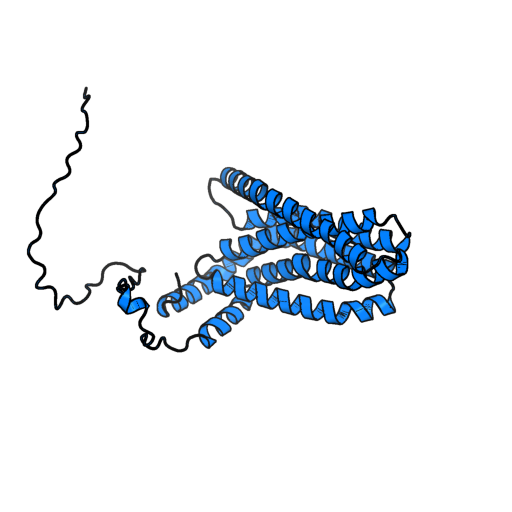A 1 185 ? 5.805 5.468 -12.775 1.00 89.00 185 SER A CA 1
ATOM 1415 C C . SER A 1 185 ? 5.950 5.627 -11.252 1.00 89.00 185 SER A C 1
ATOM 1417 O O . SER A 1 185 ? 5.004 5.312 -10.523 1.00 89.00 185 SER A O 1
ATOM 1419 N N . GLN A 1 186 ? 7.062 6.207 -10.777 1.00 88.44 186 GLN A N 1
ATOM 1420 C CA . GLN A 1 186 ? 7.306 6.499 -9.360 1.00 88.44 186 GLN A CA 1
ATOM 1421 C C . GLN A 1 186 ? 6.346 7.574 -8.835 1.00 88.44 186 GLN A C 1
ATOM 1423 O O . GLN A 1 186 ? 5.806 7.436 -7.739 1.00 88.44 186 GLN A O 1
ATOM 1428 N N . PHE A 1 187 ? 6.066 8.608 -9.633 1.00 91.38 187 PHE A N 1
ATOM 1429 C CA . PHE A 1 187 ? 5.078 9.643 -9.321 1.00 91.38 187 PHE A CA 1
ATOM 1430 C C . PHE A 1 187 ? 3.676 9.045 -9.130 1.00 91.38 187 PHE A C 1
ATOM 1432 O O . PHE A 1 187 ? 3.005 9.311 -8.131 1.00 91.38 187 PHE A O 1
ATOM 1439 N N . THR A 1 188 ? 3.249 8.179 -10.051 1.00 90.69 188 THR A N 1
ATOM 1440 C CA . THR A 1 188 ? 1.926 7.539 -9.991 1.00 90.69 188 THR A CA 1
ATOM 1441 C C . THR A 1 188 ? 1.821 6.575 -8.808 1.00 90.69 188 THR A C 1
ATOM 1443 O O . THR A 1 188 ? 0.792 6.534 -8.126 1.00 90.69 188 THR A O 1
ATOM 1446 N N . LEU A 1 189 ? 2.898 5.841 -8.505 1.00 90.12 189 LEU A N 1
ATOM 1447 C CA . LEU A 1 189 ? 2.933 4.966 -7.335 1.00 90.12 189 LEU A CA 1
ATOM 1448 C C . LEU A 1 189 ? 2.907 5.755 -6.024 1.00 90.12 189 LEU A C 1
ATOM 1450 O O . LEU A 1 189 ? 2.255 5.337 -5.069 1.00 90.12 189 LEU A O 1
ATOM 1454 N N . ALA A 1 190 ? 3.573 6.907 -5.977 1.00 90.50 190 ALA A N 1
ATOM 1455 C CA . ALA A 1 190 ? 3.565 7.792 -4.820 1.00 90.50 190 ALA A CA 1
ATOM 1456 C C . ALA A 1 190 ? 2.173 8.390 -4.548 1.00 90.50 190 ALA A C 1
ATOM 1458 O O . ALA A 1 190 ? 1.754 8.477 -3.392 1.00 90.50 190 ALA A O 1
ATOM 1459 N N . ILE A 1 191 ? 1.405 8.717 -5.596 1.00 89.69 191 ILE A N 1
ATOM 1460 C CA . ILE A 1 191 ? -0.012 9.095 -5.446 1.00 89.69 191 ILE A CA 1
ATOM 1461 C C . ILE A 1 191 ? -0.808 7.944 -4.823 1.00 89.69 191 ILE A C 1
ATOM 1463 O O . ILE A 1 191 ? -1.552 8.149 -3.862 1.00 89.69 191 ILE A O 1
ATOM 1467 N N . ASN A 1 192 ? -0.634 6.726 -5.344 1.00 88.38 192 ASN A N 1
ATOM 1468 C CA . ASN A 1 192 ? -1.285 5.537 -4.801 1.00 88.38 192 ASN A CA 1
ATOM 1469 C C . ASN A 1 192 ? -0.925 5.298 -3.326 1.00 88.38 192 ASN A C 1
ATOM 1471 O O . ASN A 1 192 ? -1.792 4.953 -2.528 1.00 88.38 192 ASN A O 1
ATOM 1475 N N . ASN A 1 193 ? 0.337 5.513 -2.957 1.00 87.94 193 ASN A N 1
ATOM 1476 C CA . ASN A 1 193 ? 0.820 5.366 -1.590 1.00 87.94 193 ASN A CA 1
ATOM 1477 C C . ASN A 1 193 ? 0.048 6.278 -0.617 1.00 87.94 193 ASN A C 1
ATOM 1479 O O . ASN A 1 193 ? -0.497 5.804 0.384 1.00 87.94 193 ASN A O 1
ATOM 1483 N N . ALA A 1 194 ? -0.099 7.560 -0.970 1.00 87.94 194 ALA A N 1
ATOM 1484 C CA . ALA A 1 194 ? -0.863 8.522 -0.177 1.00 87.94 194 ALA A CA 1
ATOM 1485 C C . ALA A 1 194 ? -2.339 8.106 -0.013 1.00 87.94 194 ALA A C 1
ATOM 1487 O O . ALA A 1 194 ? -2.887 8.177 1.092 1.00 87.94 194 ALA A O 1
ATOM 1488 N N . LEU A 1 195 ? -2.970 7.619 -1.089 1.00 84.06 195 LEU A N 1
ATOM 1489 C CA . LEU A 1 195 ? -4.347 7.112 -1.060 1.00 84.06 195 LEU A CA 1
ATOM 1490 C C . LEU A 1 195 ? -4.485 5.867 -0.178 1.00 84.06 195 LEU A C 1
ATOM 1492 O O . LEU A 1 195 ? -5.421 5.777 0.617 1.00 84.06 195 LEU A O 1
ATOM 1496 N N . ALA A 1 196 ? -3.540 4.930 -0.272 1.00 84.12 196 ALA A N 1
ATOM 1497 C CA . ALA A 1 196 ? -3.558 3.690 0.493 1.00 84.12 196 ALA A CA 1
ATOM 1498 C C . ALA A 1 196 ? -3.432 3.945 2.001 1.00 84.12 196 ALA A C 1
ATOM 1500 O O . ALA A 1 196 ? -4.138 3.309 2.788 1.00 84.12 196 ALA A O 1
ATOM 1501 N N . VAL A 1 197 ? -2.575 4.887 2.418 1.00 84.00 197 VAL A N 1
ATOM 1502 C CA . VAL A 1 197 ? -2.427 5.270 3.833 1.00 84.00 197 VAL A CA 1
ATOM 1503 C C . VAL A 1 197 ? -3.740 5.831 4.373 1.00 84.00 197 VAL A C 1
ATOM 1505 O O . VAL A 1 197 ? -4.250 5.348 5.385 1.00 84.00 197 VAL A O 1
ATOM 1508 N N . ALA A 1 198 ? -4.314 6.816 3.685 1.00 82.75 198 ALA A N 1
ATOM 1509 C CA . ALA A 1 198 ? -5.533 7.467 4.141 1.00 82.75 198 ALA A CA 1
ATOM 1510 C C . ALA A 1 198 ? -6.757 6.540 4.097 1.00 82.75 198 ALA A C 1
ATOM 1512 O O . ALA A 1 198 ? -7.555 6.538 5.035 1.00 82.75 198 ALA A O 1
ATOM 1513 N N . GLY A 1 199 ? -6.881 5.718 3.052 1.00 78.62 199 GLY A N 1
ATOM 1514 C CA . GLY A 1 199 ? -7.956 4.739 2.904 1.00 78.62 199 GLY A CA 1
ATOM 1515 C C . GLY A 1 199 ? -7.894 3.645 3.970 1.00 78.62 199 GLY A C 1
ATOM 1516 O O . GLY A 1 199 ? -8.881 3.418 4.671 1.00 78.62 199 GLY A O 1
ATOM 1517 N N . SER A 1 200 ? -6.731 3.004 4.153 1.00 80.56 200 SER A N 1
ATOM 1518 C CA . SER A 1 200 ? -6.573 1.901 5.121 1.00 80.56 200 SER A CA 1
ATOM 1519 C C . SER A 1 200 ? -6.768 2.373 6.556 1.00 80.56 200 SER A C 1
ATOM 1521 O O . SER A 1 200 ? -7.498 1.758 7.335 1.00 80.56 200 SER A O 1
ATOM 1523 N N . LEU A 1 201 ? -6.093 3.469 6.916 1.00 80.88 201 LEU A N 1
ATOM 1524 C CA . LEU A 1 201 ? -6.094 3.974 8.281 1.00 80.88 201 LEU A CA 1
ATOM 1525 C C . LEU A 1 201 ? -7.445 4.602 8.621 1.00 80.88 201 LEU A C 1
ATOM 1527 O O . LEU A 1 201 ? -7.988 4.349 9.694 1.00 80.88 201 LEU A O 1
ATOM 1531 N N . GLY A 1 202 ? -8.022 5.349 7.675 1.00 79.94 202 GLY A N 1
ATOM 1532 C CA . GLY A 1 202 ? -9.372 5.885 7.793 1.00 79.94 202 GLY A CA 1
ATOM 1533 C C . GLY A 1 202 ? -10.410 4.778 7.968 1.00 79.94 202 GLY A C 1
ATOM 1534 O O . GLY A 1 202 ? -11.281 4.897 8.824 1.00 79.94 202 GLY A O 1
ATOM 1535 N N . TYR A 1 203 ? -10.291 3.672 7.226 1.00 77.81 203 TYR A N 1
ATOM 1536 C CA . TYR A 1 203 ? -11.162 2.507 7.394 1.00 77.81 203 TYR A CA 1
ATOM 1537 C C . TYR A 1 203 ? -10.998 1.844 8.771 1.00 77.81 203 TYR A C 1
ATOM 1539 O O . TYR A 1 203 ? -12.000 1.543 9.423 1.00 77.81 203 TYR A O 1
ATOM 1547 N N . ALA A 1 204 ? -9.762 1.654 9.248 1.00 77.06 204 ALA A N 1
ATOM 1548 C CA . ALA A 1 204 ? -9.499 1.056 10.559 1.00 77.06 204 ALA A CA 1
ATOM 1549 C C . ALA A 1 204 ? -10.066 1.908 11.710 1.00 77.06 204 ALA A C 1
ATOM 1551 O O . ALA A 1 204 ? -10.731 1.378 12.603 1.00 77.06 204 ALA A O 1
ATOM 1552 N N . ILE A 1 205 ? -9.869 3.231 11.650 1.00 78.62 205 ILE A N 1
ATOM 1553 C CA . ILE A 1 205 ? -10.397 4.184 12.638 1.00 78.62 205 ILE A CA 1
ATOM 1554 C C . ILE A 1 205 ? -11.927 4.216 12.595 1.00 78.62 205 ILE A C 1
ATOM 1556 O O . ILE A 1 205 ? -12.573 4.123 13.637 1.00 78.62 205 ILE A O 1
ATOM 1560 N N . ALA A 1 206 ? -12.514 4.310 11.398 1.00 74.00 206 ALA A N 1
ATOM 1561 C CA . ALA A 1 206 ? -13.963 4.380 11.237 1.00 74.00 206 ALA A CA 1
ATOM 1562 C C . ALA A 1 206 ? -14.668 3.072 11.628 1.00 74.00 206 ALA A C 1
ATOM 1564 O O . ALA A 1 206 ? -15.823 3.107 12.045 1.00 74.00 206 ALA A O 1
ATOM 1565 N N . SER A 1 207 ? -14.006 1.921 11.486 1.00 72.06 207 SER A N 1
ATOM 1566 C CA . SER A 1 207 ? -14.596 0.622 11.826 1.00 72.06 207 SER A CA 1
ATOM 1567 C C . SER A 1 207 ? -14.670 0.388 13.336 1.00 72.06 207 SER A C 1
ATOM 1569 O O . SER A 1 207 ? -15.647 -0.210 13.792 1.00 72.06 207 SER A O 1
ATOM 1571 N N . TYR A 1 208 ? -13.673 0.868 14.095 1.00 73.56 208 TYR A N 1
ATOM 1572 C CA . TYR A 1 208 ? -13.521 0.622 15.537 1.00 73.56 208 TYR A CA 1
ATOM 1573 C C . TYR A 1 208 ? -13.004 1.861 16.301 1.00 73.56 208 TYR A C 1
ATOM 1575 O O . TYR A 1 208 ? -11.878 1.850 16.805 1.00 73.56 208 TYR A O 1
ATOM 1583 N N . PRO A 1 209 ? -13.811 2.926 16.450 1.00 70.75 209 PRO A N 1
ATOM 1584 C CA . PRO A 1 209 ? -13.353 4.205 17.001 1.00 70.75 209 PRO A CA 1
ATOM 1585 C C . PRO A 1 209 ? -12.818 4.107 18.441 1.00 70.75 209 PRO A C 1
ATOM 1587 O O . PRO A 1 209 ? -11.758 4.657 18.732 1.00 70.75 209 PRO A O 1
ATOM 1590 N N . GLN A 1 210 ? -13.481 3.337 19.315 1.00 70.12 210 GLN A N 1
ATOM 1591 C CA . GLN A 1 210 ? -13.133 3.228 20.748 1.00 70.12 210 GLN A CA 1
ATOM 1592 C C . GLN A 1 210 ? -11.836 2.440 21.022 1.00 70.12 210 GLN A C 1
ATOM 1594 O O . GLN A 1 210 ? -11.280 2.524 22.110 1.00 70.12 210 GLN A O 1
ATOM 1599 N N . LEU A 1 211 ? -11.355 1.658 20.048 1.00 71.75 211 LEU A N 1
ATOM 1600 C CA . LEU A 1 211 ? -10.118 0.858 20.126 1.00 71.75 211 LEU A CA 1
ATOM 1601 C C . LEU A 1 211 ? -9.187 1.174 18.946 1.00 71.75 211 LEU A C 1
ATOM 1603 O O . LEU A 1 211 ? -8.358 0.354 18.552 1.00 71.75 211 LEU A O 1
ATOM 1607 N N . SER A 1 212 ? -9.337 2.362 18.358 1.00 75.00 212 SER A N 1
ATOM 1608 C CA . SER A 1 212 ? -8.634 2.748 17.135 1.00 75.00 212 SER A CA 1
ATOM 1609 C C . SER A 1 212 ? -7.116 2.636 17.290 1.00 75.00 212 SER A C 1
ATOM 1611 O O . SER A 1 212 ? -6.467 2.087 16.406 1.00 75.00 212 SER A O 1
ATOM 1613 N N . GLY A 1 213 ? -6.554 3.030 18.438 1.00 76.44 213 GLY A N 1
ATOM 1614 C CA . GLY A 1 213 ? -5.122 2.884 18.730 1.00 76.44 213 GLY A CA 1
ATOM 1615 C C . GLY A 1 213 ? -4.606 1.444 18.589 1.00 76.44 213 GLY A C 1
ATOM 1616 O O . GLY A 1 213 ? -3.621 1.209 17.890 1.00 76.44 213 GLY A O 1
ATOM 1617 N N . ASP A 1 214 ? -5.305 0.469 19.172 1.00 77.94 214 ASP A N 1
ATOM 1618 C CA . ASP A 1 214 ? -4.920 -0.949 19.114 1.00 77.94 214 ASP A CA 1
ATOM 1619 C C . ASP A 1 214 ? -5.093 -1.538 17.702 1.00 77.94 214 ASP A C 1
ATOM 1621 O O . ASP A 1 214 ? -4.305 -2.371 17.247 1.00 77.94 214 ASP A O 1
ATOM 1625 N N . MET A 1 215 ? -6.110 -1.095 16.961 1.00 81.00 215 MET A N 1
ATOM 1626 C CA . MET A 1 215 ? -6.320 -1.564 15.586 1.00 81.00 215 MET A CA 1
ATOM 1627 C C . MET A 1 215 ? -5.256 -1.000 14.636 1.00 81.00 215 MET A C 1
ATOM 1629 O O . MET A 1 215 ? -4.748 -1.718 13.776 1.00 81.00 215 MET A O 1
ATOM 1633 N N . ILE A 1 216 ? -4.860 0.263 14.818 1.00 84.19 216 ILE A N 1
ATOM 1634 C CA . ILE A 1 216 ? -3.798 0.893 14.027 1.00 84.19 216 ILE A CA 1
ATOM 1635 C C . ILE A 1 216 ? -2.460 0.194 14.267 1.00 84.19 216 ILE A C 1
ATOM 1637 O O . ILE A 1 216 ? -1.753 -0.100 13.302 1.00 84.19 216 ILE A O 1
ATOM 1641 N N . THR A 1 217 ? -2.111 -0.107 15.522 1.00 85.56 217 THR A N 1
ATOM 1642 C CA . THR A 1 217 ? -0.857 -0.818 15.826 1.00 85.56 217 THR A CA 1
ATOM 1643 C C . THR A 1 217 ? -0.826 -2.192 15.162 1.00 85.56 217 THR A C 1
ATOM 1645 O O . THR A 1 217 ? 0.183 -2.545 14.553 1.00 85.56 217 THR A O 1
ATOM 1648 N N . THR A 1 218 ? -1.950 -2.914 15.161 1.00 85.25 218 THR A N 1
ATOM 1649 C CA . THR A 1 218 ? -2.108 -4.181 14.424 1.00 85.25 218 THR A CA 1
ATOM 1650 C C . THR A 1 218 ? -1.818 -4.008 12.931 1.00 85.25 218 THR A C 1
ATOM 1652 O O . THR A 1 218 ? -1.001 -4.736 12.363 1.00 85.25 218 THR A O 1
ATOM 1655 N N . CYS A 1 219 ? -2.442 -3.012 12.291 1.00 85.94 219 CYS A N 1
ATOM 1656 C CA . CYS A 1 219 ? -2.228 -2.720 10.873 1.00 85.94 219 CYS A CA 1
ATOM 1657 C C . CYS A 1 219 ? -0.761 -2.389 10.568 1.00 85.94 219 CYS A C 1
ATOM 1659 O O . CYS A 1 219 ? -0.237 -2.806 9.536 1.00 85.94 219 CYS A O 1
ATOM 1661 N N . VAL A 1 220 ? -0.085 -1.658 11.459 1.00 88.31 220 VAL A N 1
ATOM 1662 C CA . VAL A 1 220 ? 1.334 -1.303 11.308 1.00 88.31 220 VAL A CA 1
ATOM 1663 C C . VAL A 1 220 ? 2.240 -2.526 11.450 1.00 88.31 220 VAL A C 1
ATOM 1665 O O . VAL A 1 220 ? 3.172 -2.664 10.660 1.00 88.31 220 VAL A O 1
ATOM 1668 N N . ILE A 1 221 ? 1.958 -3.431 12.393 1.00 89.06 221 ILE A N 1
ATOM 1669 C CA . ILE A 1 221 ? 2.708 -4.688 12.543 1.00 89.06 221 ILE A CA 1
ATOM 1670 C C . ILE A 1 221 ? 2.607 -5.506 11.253 1.00 89.06 221 ILE A C 1
ATOM 1672 O O . ILE A 1 221 ? 3.631 -5.831 10.658 1.00 89.06 221 ILE A O 1
ATOM 1676 N N . ILE A 1 222 ? 1.384 -5.748 10.770 1.00 87.88 222 ILE A N 1
ATOM 1677 C CA . ILE A 1 222 ? 1.123 -6.487 9.524 1.00 87.88 222 ILE A CA 1
ATOM 1678 C C . ILE A 1 222 ? 1.866 -5.853 8.336 1.00 87.88 222 ILE A C 1
ATOM 1680 O O . ILE A 1 222 ? 2.543 -6.539 7.565 1.00 87.88 222 ILE A O 1
ATOM 1684 N N . ARG A 1 223 ? 1.774 -4.524 8.213 1.00 86.94 223 ARG A N 1
ATOM 1685 C CA . ARG A 1 223 ? 2.439 -3.736 7.168 1.00 86.94 223 ARG A CA 1
ATOM 1686 C C . ARG A 1 223 ? 3.957 -3.918 7.192 1.00 86.94 223 ARG A C 1
ATOM 1688 O O . ARG A 1 223 ? 4.556 -4.150 6.143 1.00 86.94 223 ARG A O 1
ATOM 1695 N N . ASN A 1 224 ? 4.572 -3.846 8.369 1.00 90.56 224 ASN A N 1
ATOM 1696 C CA . ASN A 1 224 ? 6.019 -3.991 8.520 1.00 90.56 224 ASN A CA 1
ATOM 1697 C C . ASN A 1 224 ? 6.482 -5.430 8.258 1.00 90.56 224 ASN A C 1
ATOM 1699 O O . ASN A 1 224 ? 7.498 -5.623 7.592 1.00 90.56 224 ASN A O 1
ATOM 1703 N N . THR A 1 225 ? 5.723 -6.433 8.705 1.00 90.44 225 THR A N 1
ATOM 1704 C CA . THR A 1 225 ? 6.025 -7.846 8.431 1.00 90.44 225 THR A CA 1
ATOM 1705 C C . THR A 1 225 ? 6.002 -8.147 6.932 1.00 90.44 225 THR A C 1
ATOM 1707 O O . THR A 1 225 ? 6.936 -8.762 6.423 1.00 90.44 225 THR A O 1
ATOM 1710 N N . MET A 1 226 ? 4.993 -7.664 6.196 1.00 88.94 226 MET A N 1
ATOM 1711 C CA . MET A 1 226 ? 4.959 -7.820 4.734 1.00 88.94 226 MET A CA 1
ATOM 1712 C C . MET A 1 226 ? 6.108 -7.091 4.041 1.00 88.94 226 MET A C 1
ATOM 1714 O O . MET A 1 226 ? 6.710 -7.632 3.116 1.00 88.94 226 MET A O 1
ATOM 1718 N N . SER A 1 227 ? 6.433 -5.878 4.497 1.00 86.75 227 SER A N 1
ATOM 1719 C CA . SER A 1 227 ? 7.572 -5.132 3.961 1.00 86.75 227 SER A CA 1
ATOM 1720 C C . SER A 1 227 ? 8.870 -5.907 4.130 1.00 86.75 227 SER A C 1
ATOM 1722 O O . SER A 1 227 ? 9.657 -5.982 3.193 1.00 86.75 227 SER A O 1
ATOM 1724 N N . PHE A 1 228 ? 9.091 -6.502 5.301 1.00 89.06 228 PHE A N 1
ATOM 1725 C CA . PHE A 1 228 ? 10.265 -7.327 5.551 1.00 89.06 228 PHE A CA 1
ATOM 1726 C C . PHE A 1 228 ? 10.308 -8.546 4.619 1.00 89.06 228 PHE A C 1
ATOM 1728 O O . PHE A 1 228 ? 11.318 -8.764 3.954 1.00 89.06 228 PHE A O 1
ATOM 1735 N N . ALA A 1 229 ? 9.197 -9.282 4.505 1.00 89.00 229 ALA A N 1
ATOM 1736 C CA . ALA A 1 229 ? 9.110 -10.463 3.646 1.00 89.00 229 ALA A CA 1
ATOM 1737 C C . ALA A 1 229 ? 9.443 -10.144 2.177 1.00 89.00 229 ALA A C 1
ATOM 1739 O O . ALA A 1 229 ? 10.206 -10.867 1.539 1.00 89.00 229 ALA A O 1
ATOM 1740 N N . ILE A 1 230 ? 8.925 -9.030 1.654 1.00 85.44 230 ILE A N 1
ATOM 1741 C CA . ILE A 1 230 ? 9.187 -8.612 0.273 1.00 85.44 230 ILE A CA 1
ATOM 1742 C C . ILE A 1 230 ? 10.608 -8.100 0.086 1.00 85.44 230 ILE A C 1
ATOM 1744 O O . ILE A 1 230 ? 11.250 -8.503 -0.875 1.00 85.44 230 ILE A O 1
ATOM 1748 N N . ASN A 1 231 ? 11.133 -7.267 0.987 1.00 84.56 231 ASN A N 1
ATOM 1749 C CA . ASN A 1 231 ? 12.514 -6.787 0.859 1.00 84.56 231 ASN A CA 1
ATOM 1750 C C . ASN A 1 231 ? 13.528 -7.940 0.899 1.00 84.56 231 ASN A C 1
ATOM 1752 O O . ASN A 1 231 ? 14.572 -7.855 0.261 1.00 84.56 231 ASN A O 1
ATOM 1756 N N . TYR A 1 232 ? 13.210 -9.031 1.599 1.00 87.19 232 TYR A N 1
ATOM 1757 C CA . TYR A 1 232 ? 14.030 -10.237 1.588 1.00 87.19 232 TYR A CA 1
ATOM 1758 C C . TYR A 1 232 ? 13.880 -11.049 0.288 1.00 87.19 232 TYR A C 1
ATOM 1760 O O . TYR A 1 232 ? 14.864 -11.548 -0.252 1.00 87.19 232 TYR A O 1
ATOM 1768 N N . GLY A 1 233 ? 12.655 -11.170 -0.237 1.00 84.56 233 GLY A N 1
ATOM 1769 C CA . GLY A 1 233 ? 12.360 -11.976 -1.427 1.00 84.56 233 GLY A CA 1
ATOM 1770 C C . GLY A 1 233 ? 12.611 -11.288 -2.774 1.00 84.56 233 GLY A C 1
ATOM 1771 O O . GLY A 1 233 ? 12.760 -11.973 -3.781 1.00 84.56 233 GLY A O 1
ATOM 1772 N N . ILE A 1 234 ? 12.672 -9.955 -2.822 1.00 84.56 234 ILE A N 1
ATOM 1773 C CA . ILE A 1 234 ? 12.698 -9.192 -4.078 1.00 84.56 234 ILE A CA 1
ATOM 1774 C C . ILE A 1 234 ? 13.975 -9.431 -4.890 1.00 84.56 234 ILE A C 1
ATOM 1776 O O . ILE A 1 234 ? 13.911 -9.698 -6.087 1.00 84.56 234 ILE A O 1
ATOM 1780 N N . THR A 1 235 ? 15.134 -9.392 -4.233 1.00 83.94 235 THR A N 1
ATOM 1781 C CA . THR A 1 235 ? 16.446 -9.538 -4.871 1.00 83.94 235 THR A CA 1
ATOM 1782 C C . THR A 1 235 ? 16.635 -10.911 -5.523 1.00 83.94 235 THR A C 1
ATOM 1784 O O . THR A 1 235 ? 16.956 -10.948 -6.712 1.00 83.94 235 THR A O 1
ATOM 1787 N N . PRO A 1 236 ? 16.414 -12.051 -4.829 1.00 86.38 236 PRO A N 1
ATOM 1788 C CA . PRO A 1 236 ? 16.525 -13.355 -5.481 1.00 86.38 236 PRO A CA 1
ATOM 1789 C C . PRO A 1 236 ? 15.466 -13.539 -6.572 1.00 86.38 236 PRO A C 1
ATOM 1791 O O . PRO A 1 236 ? 15.764 -14.118 -7.614 1.00 86.38 236 PRO A O 1
ATOM 1794 N N . TRP A 1 237 ? 14.255 -13.007 -6.381 1.00 83.50 237 TRP A N 1
ATOM 1795 C CA . TRP A 1 237 ? 13.191 -13.127 -7.375 1.00 83.50 237 TRP A CA 1
ATOM 1796 C C . TRP A 1 237 ? 13.554 -12.446 -8.699 1.00 83.50 237 TRP A C 1
ATOM 1798 O O . TRP A 1 237 ? 13.412 -13.047 -9.766 1.00 83.50 237 TRP A O 1
ATOM 1808 N N . LEU A 1 238 ? 14.119 -11.239 -8.623 1.00 81.38 238 LEU A N 1
ATOM 1809 C CA . LEU A 1 238 ? 14.598 -10.519 -9.798 1.00 81.38 238 LEU A CA 1
ATOM 1810 C C . LEU A 1 238 ? 15.780 -11.196 -10.484 1.00 81.38 238 LEU A C 1
ATOM 1812 O O . LEU A 1 238 ? 15.827 -11.223 -11.712 1.00 81.38 238 LEU A O 1
ATOM 1816 N N . ASN A 1 239 ? 16.720 -11.740 -9.713 1.00 81.94 239 ASN A N 1
ATOM 1817 C CA . ASN A 1 239 ? 17.897 -12.399 -10.274 1.00 81.94 239 ASN A CA 1
ATOM 1818 C C . ASN A 1 239 ? 17.534 -13.669 -11.064 1.00 81.94 239 ASN A C 1
ATOM 1820 O O . ASN A 1 239 ? 18.226 -13.997 -12.022 1.00 81.94 239 ASN A O 1
ATOM 1824 N N . HIS A 1 240 ? 16.453 -14.366 -10.692 1.00 84.12 240 HIS A N 1
ATOM 1825 C CA . HIS A 1 240 ? 16.027 -15.600 -11.359 1.00 84.12 240 HIS A CA 1
ATOM 1826 C C . HIS A 1 240 ? 15.107 -15.387 -12.571 1.00 84.12 240 HIS A C 1
ATOM 1828 O O . HIS A 1 240 ? 15.231 -16.128 -13.542 1.00 84.12 240 HIS A O 1
ATOM 1834 N N . MET A 1 241 ? 14.182 -14.420 -12.531 1.00 77.56 241 MET A N 1
ATOM 1835 C CA . MET A 1 241 ? 13.194 -14.214 -13.611 1.00 77.56 241 MET A CA 1
ATOM 1836 C C . MET A 1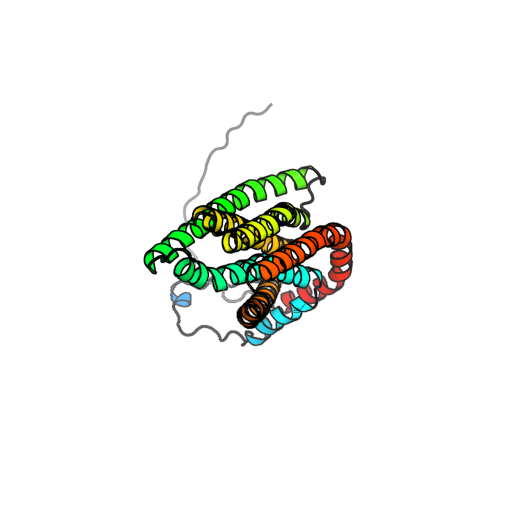 241 ? 13.474 -12.989 -14.493 1.00 77.56 241 MET A C 1
ATOM 1838 O O . MET A 1 241 ? 12.829 -12.802 -15.522 1.00 77.56 241 MET A O 1
ATOM 1842 N N . GLY A 1 242 ? 14.406 -12.123 -14.094 1.00 80.00 242 GLY A N 1
ATOM 1843 C CA . GLY A 1 242 ? 14.674 -10.863 -14.780 1.00 80.00 242 GLY A CA 1
ATOM 1844 C C . GLY A 1 242 ? 13.597 -9.796 -14.547 1.00 80.00 242 GLY A C 1
ATOM 1845 O O . GLY A 1 242 ? 12.532 -10.032 -13.970 1.00 80.00 242 GLY A O 1
ATOM 1846 N N . TYR A 1 243 ? 13.887 -8.572 -14.992 1.00 76.19 243 TYR A N 1
ATOM 1847 C CA . TYR A 1 243 ? 13.041 -7.405 -14.728 1.00 76.19 243 TYR A CA 1
ATOM 1848 C C . TYR A 1 243 ? 11.669 -7.505 -15.412 1.00 76.19 243 TYR A C 1
ATOM 1850 O O . TYR A 1 243 ? 10.646 -7.283 -14.770 1.00 76.19 243 TYR A O 1
ATOM 1858 N N . ARG A 1 244 ? 11.620 -7.876 -16.697 1.00 76.69 244 ARG A N 1
ATOM 1859 C CA . ARG A 1 244 ? 10.380 -7.888 -17.489 1.00 76.69 244 ARG A CA 1
ATOM 1860 C C . ARG A 1 244 ? 9.294 -8.764 -16.860 1.00 76.69 244 ARG A C 1
ATOM 1862 O O . ARG A 1 244 ? 8.203 -8.275 -16.565 1.00 76.69 244 ARG A O 1
ATOM 1869 N N . ASP A 1 245 ? 9.603 -10.036 -16.634 1.00 81.75 245 ASP A N 1
ATOM 1870 C CA . ASP A 1 245 ? 8.609 -11.021 -16.208 1.00 81.75 245 ASP A CA 1
ATOM 1871 C C . ASP A 1 245 ? 8.209 -10.806 -14.746 1.00 81.75 245 ASP A C 1
ATOM 1873 O O . ASP A 1 245 ? 7.027 -10.899 -14.407 1.00 81.75 245 ASP A O 1
ATOM 1877 N N . THR A 1 246 ? 9.156 -10.389 -13.897 1.00 84.00 246 THR A N 1
ATOM 1878 C CA . THR A 1 246 ? 8.865 -10.029 -12.503 1.00 84.00 246 THR A CA 1
ATOM 1879 C C . THR A 1 246 ? 7.865 -8.879 -12.420 1.00 84.00 246 THR A C 1
ATOM 1881 O O . THR A 1 246 ? 6.869 -8.989 -11.708 1.00 84.00 246 THR A O 1
ATOM 1884 N N . TYR A 1 247 ? 8.061 -7.796 -13.180 1.00 82.88 247 TYR A N 1
ATOM 1885 C CA . TYR A 1 247 ? 7.139 -6.655 -13.140 1.00 82.88 247 TYR A CA 1
ATOM 1886 C C . TYR A 1 247 ? 5.758 -6.964 -13.727 1.00 82.88 247 TYR A C 1
ATOM 1888 O O . TYR A 1 247 ? 4.762 -6.446 -13.220 1.00 82.88 247 TYR A O 1
ATOM 1896 N N . ILE A 1 248 ? 5.667 -7.826 -14.746 1.00 84.56 248 ILE A N 1
ATOM 1897 C CA . ILE A 1 248 ? 4.376 -8.274 -15.294 1.00 84.56 248 ILE A CA 1
ATOM 1898 C C . ILE A 1 248 ? 3.614 -9.105 -14.253 1.00 84.56 248 ILE A C 1
ATOM 1900 O O . ILE A 1 248 ? 2.427 -8.861 -14.020 1.00 84.56 248 ILE A O 1
ATOM 1904 N N . ILE A 1 249 ? 4.291 -10.038 -13.579 1.00 87.25 249 ILE A N 1
ATOM 1905 C CA . ILE A 1 249 ? 3.683 -10.859 -12.523 1.00 87.25 249 ILE A CA 1
ATOM 1906 C C . ILE A 1 249 ? 3.264 -9.984 -11.337 1.00 87.25 249 ILE A C 1
ATOM 1908 O O . ILE A 1 249 ? 2.142 -10.110 -10.848 1.00 87.25 249 ILE A O 1
ATOM 1912 N N . VAL A 1 250 ? 4.112 -9.044 -10.913 1.00 86.12 250 VAL A N 1
ATOM 1913 C CA . VAL A 1 250 ? 3.787 -8.072 -9.855 1.00 86.12 250 VAL A CA 1
ATOM 1914 C C . VAL A 1 250 ? 2.571 -7.224 -10.233 1.00 86.12 250 VAL A C 1
ATOM 1916 O O . VAL A 1 250 ? 1.696 -7.017 -9.393 1.00 86.12 250 VAL A O 1
ATOM 1919 N N . ALA A 1 251 ? 2.461 -6.774 -11.486 1.00 85.19 251 ALA A N 1
ATOM 1920 C CA . ALA A 1 251 ? 1.294 -6.030 -11.958 1.00 85.19 251 ALA A CA 1
ATOM 1921 C C . ALA A 1 251 ? 0.012 -6.882 -11.925 1.00 85.19 251 ALA A C 1
ATOM 1923 O O . ALA A 1 251 ? -1.031 -6.394 -11.486 1.00 85.19 251 ALA A O 1
ATOM 1924 N N . ALA A 1 252 ? 0.088 -8.154 -12.330 1.00 86.44 252 ALA A N 1
ATOM 1925 C CA . ALA A 1 252 ? -1.044 -9.080 -12.292 1.00 86.44 252 ALA A CA 1
ATOM 1926 C C . ALA A 1 252 ? -1.490 -9.387 -10.853 1.00 86.44 252 ALA A C 1
ATOM 1928 O O . ALA A 1 252 ? -2.677 -9.282 -10.537 1.00 86.44 252 ALA A O 1
ATOM 1929 N N . ILE A 1 253 ? -0.544 -9.688 -9.956 1.00 87.19 253 ILE A N 1
ATOM 1930 C CA . ILE A 1 253 ? -0.822 -9.895 -8.527 1.00 87.19 253 ILE A CA 1
ATOM 1931 C C . ILE A 1 253 ? -1.407 -8.615 -7.924 1.00 87.19 253 ILE A C 1
ATOM 1933 O O . ILE A 1 253 ? -2.409 -8.677 -7.216 1.00 87.19 253 ILE A O 1
ATOM 1937 N N . GLY A 1 254 ? -0.835 -7.451 -8.239 1.00 82.94 254 GLY A N 1
ATOM 1938 C CA . GLY A 1 254 ? -1.330 -6.153 -7.790 1.00 82.94 254 GLY A CA 1
ATOM 1939 C C . GLY A 1 254 ? -2.758 -5.872 -8.254 1.00 82.94 254 GLY A C 1
ATOM 1940 O O . GLY A 1 254 ? -3.564 -5.367 -7.471 1.00 82.94 254 GLY A O 1
ATOM 1941 N N . PHE A 1 255 ? -3.108 -6.244 -9.487 1.00 85.38 255 PHE A N 1
ATOM 1942 C CA . PHE A 1 255 ? -4.468 -6.117 -10.005 1.00 85.38 255 PHE A CA 1
ATOM 1943 C C . PHE A 1 255 ? -5.448 -7.043 -9.279 1.00 85.38 255 PHE A C 1
ATOM 1945 O O . PHE A 1 255 ? -6.471 -6.572 -8.787 1.00 85.38 255 PHE A O 1
ATOM 1952 N N . VAL A 1 256 ? -5.124 -8.333 -9.139 1.00 85.62 256 VAL A N 1
ATOM 1953 C CA . VAL A 1 256 ? -5.971 -9.308 -8.420 1.00 85.62 256 VAL A CA 1
ATOM 1954 C C . VAL A 1 256 ? -6.149 -8.902 -6.957 1.00 85.62 256 VAL A C 1
ATOM 1956 O O . VAL A 1 256 ? -7.256 -8.943 -6.415 1.00 85.62 256 VAL A O 1
ATOM 1959 N N . TRP A 1 257 ? -5.073 -8.441 -6.322 1.00 84.12 257 TRP A N 1
ATOM 1960 C CA . TRP A 1 257 ? -5.103 -7.974 -4.944 1.00 84.12 257 TRP A CA 1
ATOM 1961 C C . TRP A 1 257 ? -5.997 -6.744 -4.775 1.00 84.12 257 TRP A C 1
ATOM 1963 O O . TRP A 1 257 ? -6.825 -6.710 -3.866 1.00 84.12 257 TRP A O 1
ATOM 1973 N N . ASN A 1 258 ? -5.901 -5.757 -5.670 1.00 80.38 258 ASN A N 1
ATOM 1974 C CA . ASN A 1 258 ? -6.794 -4.597 -5.641 1.00 80.38 258 ASN A CA 1
ATOM 1975 C C . ASN A 1 258 ? -8.233 -4.940 -6.073 1.00 80.38 258 ASN A C 1
ATOM 1977 O O . ASN A 1 258 ? -9.176 -4.310 -5.602 1.00 80.38 258 ASN A O 1
ATOM 1981 N N . ALA A 1 259 ? -8.445 -5.975 -6.886 1.00 80.31 259 ALA A N 1
ATOM 1982 C CA . ALA A 1 259 ? -9.784 -6.467 -7.210 1.00 80.31 259 ALA A CA 1
ATOM 1983 C C . ALA A 1 259 ? -10.475 -7.123 -5.999 1.00 80.31 259 ALA A C 1
ATOM 1985 O O . ALA A 1 259 ? -11.701 -7.052 -5.880 1.00 80.31 259 ALA A O 1
ATOM 1986 N N . SER A 1 260 ? -9.714 -7.683 -5.046 1.00 79.69 260 SER A N 1
ATOM 1987 C CA . SER A 1 260 ? -10.267 -8.245 -3.796 1.00 79.69 260 SER A CA 1
ATOM 1988 C C . SER A 1 260 ? -11.082 -7.227 -2.980 1.00 79.69 260 SER A C 1
ATOM 1990 O O . SER A 1 260 ? -11.957 -7.603 -2.199 1.00 79.69 260 SER A O 1
ATOM 1992 N N . ILE A 1 261 ? -10.856 -5.932 -3.212 1.00 74.62 261 ILE A N 1
ATOM 1993 C CA . ILE A 1 261 ? -11.558 -4.822 -2.564 1.00 74.62 261 ILE A CA 1
ATOM 1994 C C . ILE A 1 261 ? -13.036 -4.816 -2.926 1.00 74.62 261 ILE A C 1
ATOM 1996 O O . ILE A 1 261 ? -13.873 -4.564 -2.063 1.00 74.62 261 ILE A O 1
ATOM 2000 N N . PHE A 1 262 ? -13.386 -5.150 -4.171 1.00 72.50 262 PHE A N 1
ATOM 2001 C CA . PHE A 1 262 ? -14.785 -5.260 -4.586 1.00 72.50 262 PHE A CA 1
ATOM 2002 C C . PHE A 1 262 ? -15.514 -6.364 -3.818 1.00 72.50 262 PHE A C 1
ATOM 2004 O O . PHE A 1 262 ? -16.659 -6.181 -3.401 1.00 72.50 262 PHE A O 1
ATOM 2011 N N . VAL A 1 263 ? -14.831 -7.483 -3.564 1.00 72.81 263 VAL A N 1
ATOM 2012 C CA . VAL A 1 263 ? -15.368 -8.578 -2.748 1.00 72.81 263 VAL A CA 1
ATOM 2013 C C . VAL A 1 263 ? -15.566 -8.100 -1.309 1.00 72.81 263 VAL A C 1
ATOM 2015 O O . VAL A 1 263 ? -16.653 -8.255 -0.754 1.00 72.81 263 VAL A O 1
ATOM 2018 N N . MET A 1 264 ? -14.568 -7.433 -0.726 1.00 69.94 264 MET A N 1
ATOM 2019 C CA . MET A 1 264 ? -14.678 -6.911 0.637 1.00 69.94 264 MET A CA 1
ATOM 2020 C C . MET A 1 264 ? -15.714 -5.785 0.767 1.00 69.94 264 MET A C 1
ATOM 2022 O O . MET A 1 264 ? -16.344 -5.671 1.809 1.00 69.94 264 MET A O 1
ATOM 2026 N N . THR A 1 265 ? -15.959 -4.994 -0.279 1.00 67.56 265 THR A N 1
ATOM 2027 C CA . THR A 1 265 ? -17.026 -3.974 -0.278 1.00 67.56 265 THR A CA 1
ATOM 2028 C C . THR A 1 265 ? -18.401 -4.634 -0.154 1.00 67.56 265 THR A C 1
ATOM 2030 O O . THR A 1 265 ? -19.268 -4.137 0.548 1.00 67.56 265 THR A O 1
ATOM 2033 N N . LYS A 1 266 ? -18.606 -5.793 -0.792 1.00 66.19 266 LYS A N 1
ATOM 2034 C CA . LYS A 1 266 ? -19.887 -6.514 -0.736 1.00 66.19 266 LYS A CA 1
ATOM 2035 C C . LYS A 1 266 ? -20.090 -7.277 0.580 1.00 66.19 266 LYS A C 1
ATOM 2037 O O . LYS A 1 266 ? -21.213 -7.357 1.066 1.00 66.19 266 LYS A O 1
ATOM 2042 N N . TYR A 1 267 ? -19.022 -7.845 1.145 1.00 66.31 267 TYR A N 1
ATOM 2043 C CA . TYR A 1 267 ? -19.082 -8.682 2.357 1.00 66.31 267 TYR A CA 1
ATOM 2044 C C . TYR A 1 267 ? -18.667 -7.959 3.650 1.00 66.31 267 TYR A C 1
ATOM 2046 O O . TYR A 1 267 ? -18.804 -8.514 4.745 1.00 66.31 267 TYR A O 1
ATOM 2054 N N . GLY A 1 268 ? -18.176 -6.723 3.551 1.00 61.81 268 GLY A N 1
ATOM 2055 C CA . GLY A 1 268 ? -17.629 -5.950 4.666 1.00 61.81 268 GLY A CA 1
ATOM 2056 C C . GLY A 1 268 ? -18.645 -5.737 5.782 1.00 61.81 268 GLY A C 1
ATOM 2057 O O . GLY A 1 268 ? -18.325 -5.951 6.955 1.00 61.81 268 GLY A O 1
ATOM 2058 N N . ARG A 1 269 ? -19.891 -5.424 5.415 1.00 60.69 269 ARG A N 1
ATOM 2059 C CA . ARG A 1 269 ? -21.010 -5.278 6.351 1.00 60.69 269 ARG A CA 1
ATOM 2060 C C . ARG A 1 269 ? -21.264 -6.541 7.182 1.00 60.69 269 ARG A C 1
ATOM 2062 O O . ARG A 1 269 ? -21.273 -6.463 8.409 1.00 60.69 269 ARG A O 1
ATOM 2069 N N . THR A 1 270 ? -21.354 -7.708 6.545 1.00 59.50 270 THR A N 1
ATOM 2070 C CA . THR A 1 270 ? -21.588 -8.999 7.218 1.00 59.50 270 THR A CA 1
ATOM 2071 C C . THR A 1 270 ? -20.439 -9.379 8.156 1.00 59.50 270 THR A C 1
ATOM 2073 O O . THR A 1 270 ? -20.656 -9.857 9.271 1.00 59.50 270 THR A O 1
ATOM 2076 N N . ILE A 1 271 ? -19.193 -9.123 7.744 1.00 66.69 271 ILE A N 1
ATOM 2077 C CA . ILE A 1 271 ? -18.005 -9.405 8.564 1.00 66.69 271 ILE A CA 1
ATOM 2078 C C . ILE A 1 271 ? -17.982 -8.519 9.821 1.00 66.69 271 ILE A C 1
ATOM 2080 O O . ILE A 1 271 ? -17.568 -8.968 10.899 1.00 66.69 271 ILE A O 1
ATOM 2084 N N . ARG A 1 272 ? -18.451 -7.271 9.709 1.00 63.41 272 ARG A N 1
ATOM 2085 C CA . ARG A 1 272 ? -18.507 -6.324 10.830 1.00 63.41 272 ARG A CA 1
ATOM 2086 C C . ARG A 1 272 ? -19.647 -6.641 11.798 1.00 63.41 272 ARG A C 1
ATOM 2088 O O . ARG A 1 272 ? -19.421 -6.617 13.006 1.00 63.41 272 ARG A O 1
ATOM 2095 N N . GLU A 1 273 ? -20.819 -7.016 11.289 1.00 63.12 273 GLU A N 1
ATOM 2096 C CA . GLU A 1 273 ? -21.968 -7.460 12.096 1.00 63.12 273 GLU A CA 1
ATOM 2097 C C . GLU A 1 273 ? -21.616 -8.706 12.929 1.00 63.12 273 GLU A C 1
ATOM 2099 O O . GLU A 1 273 ? -21.839 -8.729 14.141 1.00 63.12 273 GLU A O 1
ATOM 2104 N N . ASN A 1 274 ? -20.916 -9.677 12.334 1.00 64.94 274 ASN A N 1
ATOM 2105 C CA . ASN A 1 274 ? -20.447 -10.872 13.049 1.00 64.94 274 ASN A CA 1
ATOM 2106 C C . ASN A 1 274 ? -19.373 -10.563 14.110 1.00 64.94 274 ASN A C 1
ATOM 2108 O O . ASN A 1 274 ? -19.284 -11.235 15.142 1.00 64.94 274 ASN A O 1
ATOM 2112 N N . SER A 1 275 ? -18.564 -9.525 13.886 1.00 60.66 275 SER A N 1
ATOM 2113 C CA . SER A 1 275 ? -17.486 -9.115 14.798 1.00 60.66 275 SER A CA 1
ATOM 2114 C C . SER A 1 275 ? -17.960 -8.192 15.933 1.00 60.66 275 SER A C 1
ATOM 2116 O O . SER A 1 275 ? -17.251 -8.036 16.934 1.00 60.66 275 SER A O 1
ATOM 2118 N N . ALA A 1 276 ? -19.166 -7.621 15.828 1.00 62.78 276 ALA A N 1
ATOM 2119 C CA . ALA A 1 276 ? -19.704 -6.645 16.777 1.00 62.78 276 ALA A CA 1
ATOM 2120 C C . ALA A 1 276 ? -19.835 -7.204 18.206 1.00 62.78 276 ALA A C 1
ATOM 2122 O O . ALA A 1 276 ? -19.471 -6.542 19.179 1.00 62.78 276 ALA A O 1
ATOM 2123 N N . SER A 1 277 ? -20.268 -8.460 18.354 1.00 62.00 277 SER A N 1
ATOM 2124 C CA . SER A 1 277 ? -20.432 -9.102 19.671 1.00 62.00 277 SER A CA 1
ATOM 2125 C C . SER A 1 277 ? -19.108 -9.308 20.426 1.00 62.00 277 SER A C 1
ATOM 2127 O O . SER A 1 277 ? -19.088 -9.372 21.659 1.00 62.00 277 SER A O 1
ATOM 2129 N N . ARG A 1 278 ? -17.989 -9.436 19.701 1.00 65.44 278 ARG A N 1
ATOM 2130 C CA . ARG A 1 278 ? -16.635 -9.541 20.272 1.00 65.44 278 ARG A CA 1
ATOM 2131 C C . ARG A 1 278 ? -16.056 -8.160 20.565 1.00 65.44 278 ARG A C 1
ATOM 2133 O O . ARG A 1 278 ? -15.436 -7.982 21.612 1.00 65.44 278 ARG A O 1
ATOM 2140 N N . TYR A 1 279 ? -16.343 -7.188 19.699 1.00 65.81 279 TYR A N 1
ATOM 2141 C CA . TYR A 1 279 ? -15.961 -5.792 19.887 1.00 65.81 279 TYR A CA 1
ATOM 2142 C C . TYR A 1 279 ? -16.469 -5.231 21.213 1.00 65.81 279 TYR A C 1
ATOM 2144 O O . TYR A 1 279 ? -15.656 -4.825 22.039 1.00 65.81 279 TYR A O 1
ATOM 2152 N N . TRP A 1 280 ? -17.772 -5.321 21.489 1.00 66.00 280 TRP A N 1
ATOM 2153 C CA . TRP A 1 280 ? -18.342 -4.786 22.731 1.00 66.00 280 TRP A CA 1
ATOM 2154 C C . TRP A 1 280 ? -17.793 -5.460 23.997 1.00 66.00 280 TRP A C 1
ATOM 2156 O O . TRP A 1 280 ? -17.597 -4.800 25.016 1.00 66.00 280 TRP A O 1
ATOM 2166 N N . ARG A 1 281 ? -17.435 -6.751 23.930 1.00 71.19 281 ARG A N 1
ATOM 2167 C CA . ARG A 1 281 ? -16.750 -7.453 25.031 1.00 71.19 281 ARG A CA 1
ATOM 2168 C C . ARG A 1 281 ? -15.332 -6.931 25.268 1.00 71.19 281 ARG A C 1
ATOM 2170 O O . ARG A 1 281 ? -14.889 -6.859 26.413 1.00 71.19 281 ARG A O 1
ATOM 2177 N N . HIS A 1 282 ? -14.603 -6.589 24.210 1.00 66.56 282 HIS A N 1
ATOM 2178 C CA . HIS A 1 282 ? -13.251 -6.038 24.315 1.00 66.56 282 HIS A CA 1
ATOM 2179 C C . HIS A 1 282 ? -13.258 -4.563 24.723 1.00 66.56 282 HIS A C 1
ATOM 2181 O O . HIS A 1 282 ? -12.438 -4.176 25.550 1.00 66.56 282 HIS A O 1
ATOM 2187 N N . VAL A 1 283 ? -14.231 -3.784 24.247 1.00 66.25 283 VAL A N 1
ATOM 2188 C CA . VAL A 1 283 ? -14.513 -2.417 24.707 1.00 66.25 283 VAL A CA 1
ATOM 2189 C C . VAL A 1 283 ? -14.809 -2.421 26.202 1.00 66.25 283 VAL A C 1
ATOM 2191 O O . VAL A 1 283 ? -14.137 -1.719 26.947 1.00 66.25 283 VAL A O 1
ATOM 2194 N N . ALA A 1 284 ? -15.722 -3.273 26.680 1.00 66.38 284 ALA A N 1
ATOM 2195 C CA . ALA A 1 284 ? -16.042 -3.362 28.106 1.00 66.38 284 ALA A CA 1
ATOM 2196 C C . ALA A 1 284 ? -14.808 -3.703 28.963 1.00 66.38 284 ALA A C 1
ATOM 2198 O O . ALA A 1 284 ? -14.591 -3.100 30.013 1.00 66.38 284 ALA A O 1
ATOM 2199 N N . LYS A 1 285 ? -13.942 -4.612 28.490 1.00 69.81 285 LYS A N 1
ATOM 2200 C CA . LYS A 1 285 ? -12.666 -4.933 29.157 1.00 69.81 285 LYS A CA 1
ATOM 2201 C C . LYS A 1 285 ? -11.658 -3.777 29.110 1.00 69.81 285 LYS A C 1
ATOM 2203 O O . LYS A 1 285 ? -10.914 -3.595 30.072 1.00 69.81 285 LYS A O 1
ATOM 2208 N N . ALA A 1 286 ? -11.613 -3.010 28.022 1.00 63.50 286 ALA A N 1
ATOM 2209 C CA . ALA A 1 286 ? -10.746 -1.840 27.885 1.00 63.50 286 ALA A CA 1
ATOM 2210 C C . ALA A 1 286 ? -11.220 -0.670 28.767 1.00 63.50 286 ALA A C 1
ATOM 2212 O O . ALA A 1 286 ? -10.397 -0.063 29.452 1.00 63.50 286 ALA A O 1
ATOM 2213 N N . HIS A 1 287 ? -12.533 -0.429 28.841 1.00 64.44 287 HIS A N 1
ATOM 2214 C CA . HIS A 1 287 ? -13.158 0.531 29.757 1.00 64.44 287 HIS A CA 1
ATOM 2215 C C . HIS A 1 287 ? -12.934 0.142 31.221 1.00 64.44 287 HIS A C 1
ATOM 2217 O O . HIS A 1 287 ? -12.500 0.978 32.008 1.00 64.44 287 HIS A O 1
ATOM 2223 N N . ALA A 1 288 ? -13.112 -1.135 31.579 1.00 62.25 288 ALA A N 1
ATOM 2224 C CA . ALA A 1 288 ? -12.821 -1.632 32.928 1.00 62.25 288 ALA A CA 1
ATOM 2225 C C . ALA A 1 288 ? -11.342 -1.459 33.319 1.00 62.25 288 ALA A C 1
ATOM 2227 O O . ALA A 1 288 ? -11.009 -1.293 34.491 1.00 62.25 288 ALA A O 1
ATOM 2228 N N . LYS A 1 289 ? -10.435 -1.468 32.335 1.00 63.66 289 LYS A N 1
ATOM 2229 C CA . LYS A 1 289 ? -9.013 -1.183 32.541 1.00 63.66 289 LYS A CA 1
ATOM 2230 C C . LYS A 1 289 ? -8.677 0.313 32.456 1.00 63.66 289 LYS A C 1
ATOM 2232 O O . LYS A 1 289 ? -7.548 0.659 32.791 1.00 63.66 289 LYS A O 1
ATOM 2237 N N . GLY A 1 290 ? -9.590 1.200 32.060 1.00 59.06 290 GLY A N 1
ATOM 2238 C CA . GLY A 1 290 ? -9.318 2.631 31.856 1.00 59.06 290 GLY A CA 1
ATOM 2239 C C . GLY A 1 290 ? -8.375 2.917 30.680 1.00 59.06 290 GLY A C 1
ATOM 2240 O O . GLY A 1 290 ? -7.548 3.818 30.770 1.00 59.06 290 GLY A O 1
ATOM 2241 N N . LEU A 1 291 ? -8.428 2.092 29.628 1.00 58.59 291 LEU A N 1
ATOM 2242 C CA . LEU A 1 291 ? -7.612 2.214 28.407 1.00 58.59 291 LEU A CA 1
ATOM 2243 C C . LEU A 1 291 ? -8.366 2.874 27.239 1.00 58.59 291 LEU A C 1
ATOM 2245 O O . LEU A 1 291 ? -7.767 3.152 26.206 1.00 58.59 291 LEU A O 1
ATOM 2249 N N . SER A 1 292 ? -9.668 3.105 27.392 1.00 46.97 292 SER A N 1
ATOM 2250 C CA . SER A 1 292 ? -10.502 3.837 26.439 1.00 46.97 292 SER A CA 1
ATOM 2251 C C . SER A 1 292 ? -10.416 5.338 26.722 1.00 46.97 292 SER A C 1
ATOM 2253 O O . SER A 1 292 ? -10.724 5.763 27.841 1.00 46.97 292 SER A O 1
ATOM 2255 N N . HIS A 1 293 ? -10.012 6.116 25.721 1.00 45.53 293 HIS A N 1
ATOM 2256 C CA . HIS A 1 293 ? -10.132 7.574 25.705 1.00 45.53 293 HIS A CA 1
ATOM 2257 C C . HIS A 1 293 ? -11.318 7.996 24.844 1.00 45.53 293 HIS A C 1
ATOM 2259 O O . HIS A 1 293 ? -11.552 7.323 23.813 1.00 45.53 293 HIS A O 1
#

Organism: NCBI:txid145971

Radius of gyration: 26.44 Å; Cα contacts (8 Å, |Δi|>4): 279; chains: 1; bounding box: 71×60×77 Å

pLDDT: mean 70.52, std 17.27, range [25.14, 91.88]

Nearest PDB structures (foldseek):
  8xoa-assembly1_A  TM=7.401E-01  e=2.220E-02  Homo sapiens
  8tgl-assembly1_A  TM=7.123E-01  e=6.759E-02  Homo sapiens
  8tgn-assembly1_A  TM=6.352E-01  e=3.711E-02  Homo sapiens
  8uck-assembly1_A  TM=6.336E-01  e=1.810E-01  Homo sapiens

Secondary structure (DSSP, 8-state):
------------------------PPP---TT--------HHHHS-S--------HHHHHHHHHHHTT-HHHHHHHHHHHIIIIIHHHHHHHHHHHHHHHHH---HHHHHHHHHHHHHHHHHHHHHHHHHHHHHHHHHHHHTTT---GGGGTHHHHHHHHHHHHHHHHHHHHHHTT--HHHHHHHHHHHHHHHHHHHHHHHHHHHHH-GGGHHHHHHHHHHHHHHHHHHHHHHHHHHHHHHHHHHHHHHHHHHHHHHHHHHHHHHHHHHHHHHHHHHHHHHHHHHHHHTT---

Mean predicted aligned error: 13.71 Å

Solvent-accessible surface area (backbone atoms only — not comparable to full-atom values): 16211 Å² total; per-residue (Å²): 136,91,86,80,86,87,78,91,80,86,85,84,88,78,95,78,81,96,77,87,89,81,88,76,80,88,76,91,76,79,94,85,75,87,76,72,77,81,70,52,76,71,65,67,70,42,88,81,64,82,84,70,78,90,46,65,63,60,54,56,52,41,17,62,56,28,63,77,37,66,71,46,44,50,34,9,51,53,28,15,46,55,44,34,40,59,50,45,56,50,58,73,42,45,63,58,50,41,40,74,74,68,66,42,53,75,69,51,51,54,54,48,50,50,36,27,52,51,17,31,54,52,19,43,53,46,41,58,56,49,47,53,50,49,47,54,52,50,16,63,72,49,83,67,51,74,58,45,64,58,31,54,57,50,46,62,56,35,38,56,40,50,29,50,17,33,43,40,35,21,51,26,66,69,70,68,48,64,71,64,49,44,30,51,18,41,17,42,40,23,23,35,26,38,30,29,51,52,21,30,52,48,26,47,35,59,71,37,64,73,50,25,71,34,43,51,49,28,24,51,51,48,19,51,52,48,32,52,55,42,69,67,47,48,62,63,51,38,75,73,57,35,64,52,57,45,25,50,51,50,20,52,52,47,33,56,58,44,51,48,49,63,55,44,68,73,47,42,62,61,58,48,62,71,44,45,74,57,47,56,56,50,49,53,54,32,51,76,69,68,71,51,122

Foldseek 3Di:
DDDDDDDDDDDDDDDDDPDDDDDDDDDDDDDDDPPDPPQDPVRVVDPDDDDDPPCVVVLVVLLVVLVVQVLLLLLLVLLQCLQFQLVLLLVVCLVVLCCVLVVDDPVVSVVLCVLLVVLLVVLLVCCVVVVVVQQVVVCVVVVNDRDLCSLLVLLVVVLVLRLCLLQLCLVCSVVVNPSVSPSVSSSSSSSSNNSSVCSSLSSLCRLQVQSSSSSVSNSVVSSVVSNVVNNVVSVVVCVVPNRNVVSNVSSVVSNVSSVVSVVCSVCVVVSSVVCVVVSVVVSVVCSVVVNTD

InterPro domains:
  IPR036259 MFS transporter superfamily [G3DSA:1.20.1250.20] (14-266)
  IPR036259 MFS transporter superfamily [SSF103473] (57-269)

Sequence (293 aa):
TKRSNLPTCIPTSNKADEKNITNAKPVDTETGQMIYPRKTYIQKLSIKDKARPNRMLDIALSGLRGFTYPSVVYAGLMYGANNLVWSGVQNATAGTVYTTMYGFSTAGVAAAYAGGLLGTMVGGYYCGKVGRLLTIRLARRNNGISESEHSLWLFSASMFLVPFSMLLYGLGVTYHIHWMGLVISQFTLAINNALAVAGSLGYAIASYPQLSGDMITTCVIIRNTMSFAINYGITPWLNHMGYRDTYIIVAAIGFVWNASIFVMTKYGRTIRENSASRYWRHVAKAHAKGLSH

=== Feature glossary ===
Each block in this record encodes a different view of the same protein. In brief:

Predicted aligned error. PAE(i, j) answers: if I align the predicted and true structures on residue i, how far off (in Å) do I expect residue j to be? A block-diagonal PAE matrix with low values on the blocks and high values off-diagonal is the signature of a multi-domain protein with confidently predicted domains but uncertain inter-domain orientation.

Contact-map, Ramachandran, and PAE plots. Plot images: a contact map (which residues are close in 3D, as an N×N binary image), a Ramachandran scatter (backbone torsion angles, revealing secondary-structure composition at a glance), and — for AlphaFold structures — a PAE heatmap (pairwise prediction confidence).

Backbone torsions (φ/ψ). φ (phi) and ψ (psi) are the two rotatable backbone dihedrals per residue: φ is the C(i-1)–N–Cα–C torsion, ψ is the N–Cα–C–N(i+1) torsion, both in degrees on (−180°, 180°]. α-helical residues cluster near (−60°, −45°); β-strand residues near (−120°, +130°). A Ramachandran plot is simply a scatter of (φ, ψ) for every residue.

Foldseek 3Di. A 3Di character summarizes, for each residue, the relative orientation of the Cα frame of its nearest spatial neighbor. Because it encodes fold topology rather than chemistry, 3Di alignments detect remote structural similarity that sequence alignment misses.

Radius of gyration, Cα contacts, bounding box. Three whole-structure scalars: the radius of gyration (RMS distance of Cα from centroid, in Å), the count of Cα–Cα contacts (pairs closer than 8 Å and separated by more than four residues in sequence — i.e. tertiary, not local, contacts), and the bounding-box dimensions. Together they distinguish compact globular folds from extended fibres or disordered chains.

Sequence. Sequence gives the chain of amino acids in standard one-letter code (A=alanine, C=cysteine, …, Y=tyrosine), read N→C. It is the only feature that is directly encoded by the gene; all structural features are derived from the folded form of this sequence.

mmCIF coordinates. Atomic coordinates in PDBx/mmCIF format — the same representation the Protein Data Bank distributes. Each line of the _atom_site loop places one backbone atom in Cartesian space (units: ångströms, origin: arbitrary).

Secondary structure (3-state, P-SEA). Three-state secondary structure (P-SEA) collapses the eight DSSP classes into helix (a), strand (b), and coil (c). P-SEA assigns these from Cα geometry alone — distances and angles — without requiring backbone oxygens, so it works on any Cα trace.

InterPro / GO / CATH / organism. Functional annotations link the protein to curated databases. InterPro entries identify conserved domains and families by matching the sequence against member-database signatures (Pfam, PROSITE, CDD, …). Gene Ontology (GO) terms describe molecular function, biological process, and cellular component in a controlled vocabulary. CATH places the structure in a hierarchical fold classification (Class/Architecture/Topology/Homologous-superfamily). The organism is the source species.

B-factor. B-factor (Debye–Waller factor) reflects atomic displacement in the crystal lattice. It is an experimental observable (units Å²), not a prediction; low values mean the atom is pinned down, high values mean it moves or is heterogeneous across the crystal.

Rendered structure images. Structure images are PyMOL renders from six orthogonal camera directions. Cartoon representation draws helices as coils and strands as arrows; sticks shows the backbone as bonds; surface shows the solvent-excluded envelope. Rainbow coloring maps sequence position to hue (blue→red, N→C); chain coloring assigns a distinct color per polypeptide.

Solvent-accessible surface area. Solvent-accessible surface area (SASA) is the area in Å² traced out by the centre of a 1.4 Å probe sphere (a water molecule) rolled over the protein's van der Waals surface (Shrake–Rupley / Lee–Richards construction). Buried residues have near-zero SASA; fully exposed residues can exceed 200 Å². The total SASA scales roughly with the number of surface residues.

Secondary structure (8-state, DSSP). The SS8 string is DSSP's per-residue secondary-structure call. α-helix (H) means an i→i+4 H-bond ladder; β-strand (E) means the residue participates in a β-sheet; 3₁₀ (G) and π (I) are tighter and wider helices; T/S are turns/bends; '-' is loop.

pLDDT. For AlphaFold models, the B-factor field carries pLDDT — the model's own estimate of local accuracy on a 0–100 scale. Regions with pLDDT<50 should be treated as essentially unmodeled; they often correspond to intrinsically disordered segments.

Nearest PDB structures. Nearest PDB neighbors are the top structural matches found by Foldseek when searching this structure against the entire Protein Data Bank. Each hit reports a TM-score (0 to 1; >0.5 almost always implies the same fold) and an E-value. These are *structural* homologs — they may share no detectable sequence similarity.